Protein AF-A0A1S1BL74-F1 (afdb_monomer_lite)

Radius of gyration: 20.2 Å; chains: 1; bounding box: 48×46×49 Å

Foldseek 3Di:
DAFDPVQKDKDADDLLLLVALLVLVQLLLLVLLLVLLQQLVCVVQPPSVVLLVVLVVDPLLVVLLVCLLVVHPCNVVSVVSLVVSLVVSLVVSVVSVFDSQLSSLSSLSSSVSSSVNSDDRDDSVNQSIDMAGADDPVLLVLCPPPAFALVLLLCCSQCSSPVRPPDDPVSSVSSSVSSVPDLSNLLNSLQLRQVLGLSSVCNSCSNVRVPDDGDHDSDSVCSSPNGDPDDDQPPRPPVLPPDDDPPSDVLCSLVSSCSRCVSSVHDSVNRQVSSVRDHDPDDPDPDDDD

Structure (mmCIF, N/CA/C/O backbone):
data_AF-A0A1S1BL74-F1
#
_entry.id   AF-A0A1S1BL74-F1
#
loop_
_atom_site.group_PDB
_atom_site.id
_atom_site.type_symbol
_atom_site.label_atom_id
_atom_site.label_alt_id
_atom_site.label_comp_id
_atom_site.label_asym_id
_atom_site.label_entity_id
_atom_site.label_seq_id
_atom_site.pdbx_PDB_ins_code
_atom_site.Cartn_x
_atom_site.Cartn_y
_atom_site.Cartn_z
_atom_site.occupancy
_atom_site.B_iso_or_equiv
_atom_site.auth_seq_id
_atom_site.auth_comp_id
_atom_site.auth_asym_id
_atom_site.auth_atom_id
_atom_site.pdbx_PDB_model_num
ATOM 1 N N . MET A 1 1 ? 15.708 3.656 -26.434 1.00 57.44 1 MET A N 1
ATOM 2 C CA . MET A 1 1 ? 16.017 4.861 -25.626 1.00 57.44 1 MET A CA 1
ATOM 3 C C . MET A 1 1 ? 16.937 5.769 -26.421 1.00 57.44 1 MET A C 1
ATOM 5 O O . MET A 1 1 ? 17.541 5.298 -27.373 1.00 57.44 1 MET A O 1
ATOM 9 N N . VAL A 1 2 ? 17.055 7.043 -26.041 1.00 56.69 2 VAL A N 1
ATOM 10 C CA . VAL A 1 2 ? 18.083 7.955 -26.580 1.00 56.69 2 VAL A CA 1
ATOM 11 C C . VAL A 1 2 ? 18.885 8.510 -25.404 1.00 56.69 2 VAL A C 1
ATOM 13 O O . VAL A 1 2 ? 18.271 9.052 -24.487 1.00 56.69 2 VAL A O 1
ATOM 16 N N . LEU A 1 3 ? 20.211 8.338 -25.409 1.00 52.88 3 LEU A N 1
ATOM 17 C CA . LEU A 1 3 ? 21.123 8.826 -24.366 1.00 52.88 3 LEU A CA 1
ATOM 18 C C . LEU A 1 3 ? 21.460 10.308 -24.598 1.00 52.88 3 LEU A C 1
ATOM 20 O O . LEU A 1 3 ? 21.937 10.673 -25.672 1.00 52.88 3 LEU A O 1
ATOM 24 N N . ALA A 1 4 ? 21.251 11.149 -23.588 1.00 55.41 4 ALA A N 1
ATOM 25 C CA . ALA A 1 4 ? 21.729 12.527 -23.558 1.00 55.41 4 ALA A CA 1
ATOM 26 C C . ALA A 1 4 ? 23.083 12.628 -22.829 1.00 55.41 4 ALA A C 1
ATOM 28 O O . ALA A 1 4 ? 23.415 11.807 -21.972 1.00 55.41 4 ALA A O 1
ATOM 29 N N . ALA A 1 5 ? 23.866 13.667 -23.142 1.00 52.84 5 ALA A N 1
ATOM 30 C CA . ALA A 1 5 ? 25.230 13.874 -22.630 1.00 52.84 5 ALA A CA 1
ATOM 31 C C . ALA A 1 5 ? 25.341 14.020 -21.093 1.00 52.84 5 ALA A C 1
ATOM 33 O O . ALA A 1 5 ? 26.441 14.031 -20.552 1.00 52.84 5 ALA A O 1
ATOM 34 N N . ASN A 1 6 ? 24.215 14.123 -20.387 1.00 59.78 6 ASN A N 1
ATOM 35 C CA . ASN A 1 6 ? 24.109 14.287 -18.937 1.00 59.78 6 ASN A CA 1
ATOM 36 C C . ASN A 1 6 ? 23.766 12.984 -18.183 1.00 59.78 6 ASN A C 1
ATOM 38 O O . ASN A 1 6 ? 23.377 13.048 -17.020 1.00 59.78 6 ASN A O 1
ATOM 42 N N . GLY A 1 7 ? 23.861 11.813 -18.825 1.00 67.12 7 GLY A N 1
ATOM 43 C CA . GLY A 1 7 ? 23.533 10.532 -18.184 1.00 67.12 7 GLY A CA 1
ATOM 44 C C . GLY A 1 7 ? 22.029 10.300 -17.995 1.00 67.12 7 GLY A C 1
ATOM 45 O O . GLY A 1 7 ? 21.627 9.491 -17.162 1.00 67.12 7 GLY A O 1
ATOM 46 N N . ILE A 1 8 ? 21.188 11.004 -18.757 1.00 75.06 8 ILE A N 1
ATOM 47 C CA . ILE A 1 8 ? 19.736 10.807 -18.794 1.00 75.06 8 ILE A CA 1
ATOM 48 C C . ILE A 1 8 ? 19.366 10.160 -20.127 1.00 75.06 8 ILE A C 1
ATOM 50 O O . ILE A 1 8 ? 19.824 10.597 -21.183 1.00 75.06 8 ILE A O 1
ATOM 54 N N . CYS A 1 9 ? 18.500 9.151 -20.093 1.00 77.75 9 CYS A N 1
ATOM 55 C CA . CYS A 1 9 ? 17.878 8.602 -21.288 1.00 77.75 9 CYS A CA 1
ATOM 56 C C . CYS A 1 9 ? 16.404 8.961 -21.358 1.00 77.75 9 CYS A C 1
ATOM 58 O O . CYS A 1 9 ? 15.704 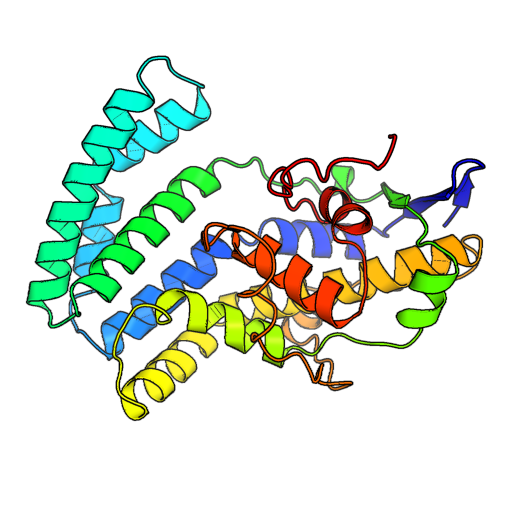8.965 -20.349 1.00 77.75 9 CYS A O 1
ATOM 60 N N . MET A 1 10 ? 15.907 9.168 -22.574 1.00 79.62 10 MET A N 1
ATOM 61 C CA . MET A 1 10 ? 14.466 9.202 -22.809 1.00 79.62 10 MET A CA 1
ATOM 62 C C . MET A 1 10 ? 13.941 7.779 -22.996 1.00 79.62 10 MET A C 1
ATOM 64 O O . MET A 1 10 ? 14.284 7.098 -23.973 1.00 79.62 10 MET A O 1
ATOM 68 N N . LEU 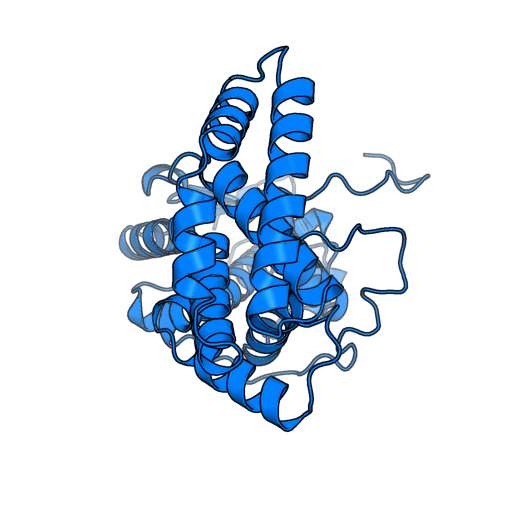A 1 11 ? 13.116 7.333 -22.048 1.00 80.19 11 LEU A N 1
ATOM 69 C CA . LEU A 1 11 ? 12.284 6.145 -22.185 1.00 80.19 11 LEU A CA 1
ATOM 70 C C . LEU A 1 11 ? 11.019 6.537 -22.950 1.00 80.19 11 LEU A C 1
ATOM 72 O O . LEU A 1 11 ? 10.355 7.507 -22.589 1.00 80.19 11 LEU A O 1
ATOM 76 N N . LYS A 1 12 ? 10.692 5.762 -23.983 1.00 85.44 12 LYS A N 1
ATOM 77 C CA . LYS A 1 12 ? 9.443 5.884 -24.732 1.00 85.44 12 LYS A CA 1
ATOM 78 C C . LYS A 1 12 ? 8.659 4.595 -24.561 1.00 85.44 12 LYS A C 1
ATOM 80 O O . LYS A 1 12 ? 9.178 3.537 -24.906 1.00 85.44 12 LYS A O 1
ATOM 85 N N . LEU A 1 13 ? 7.461 4.702 -24.005 1.00 83.94 13 LEU A N 1
ATOM 86 C CA . LEU A 1 13 ? 6.503 3.612 -23.900 1.00 83.94 13 LEU A CA 1
ATOM 87 C C . LEU A 1 13 ? 5.600 3.632 -25.130 1.00 83.94 13 LEU A C 1
ATOM 89 O O . LEU A 1 13 ? 5.197 4.704 -25.587 1.00 83.94 13 LEU A O 1
ATOM 93 N N . ASN A 1 14 ? 5.248 2.460 -25.649 1.00 89.62 14 ASN A N 1
ATOM 94 C CA . ASN A 1 14 ? 4.184 2.379 -26.644 1.00 89.62 14 ASN A CA 1
ATOM 95 C C . ASN A 1 14 ? 2.806 2.634 -26.000 1.00 89.62 14 ASN A C 1
ATOM 97 O O . ASN A 1 14 ? 2.662 2.630 -24.776 1.00 89.62 14 ASN A O 1
ATOM 101 N N . ASP A 1 15 ? 1.771 2.819 -26.822 1.00 89.12 15 ASP A N 1
ATOM 102 C CA . ASP A 1 15 ? 0.431 3.164 -26.331 1.00 89.12 15 ASP A CA 1
ATOM 103 C C . ASP A 1 15 ? -0.132 2.147 -25.330 1.00 89.12 15 ASP A C 1
ATOM 105 O O . ASP A 1 15 ? -0.776 2.542 -24.359 1.00 89.12 15 ASP A O 1
ATOM 109 N N . ARG A 1 16 ? 0.130 0.845 -25.520 1.00 90.88 16 ARG A N 1
ATOM 110 C CA . ARG A 1 16 ? -0.347 -0.208 -24.607 1.00 90.88 16 ARG A CA 1
ATOM 111 C C . ARG A 1 16 ? 0.419 -0.210 -23.291 1.00 90.88 16 ARG A C 1
ATOM 113 O O . ARG A 1 16 ? -0.196 -0.353 -22.236 1.00 90.88 16 ARG A O 1
ATOM 120 N N . GLU A 1 17 ? 1.735 -0.030 -23.338 1.00 89.00 17 GLU A N 1
ATOM 121 C CA . GLU A 1 17 ? 2.584 0.082 -22.146 1.00 89.00 17 GLU A CA 1
ATOM 122 C C . GLU A 1 17 ? 2.210 1.318 -21.322 1.00 89.00 17 GLU A C 1
ATOM 124 O O . GLU A 1 17 ? 2.019 1.224 -20.110 1.00 89.00 17 GLU A O 1
ATOM 129 N N . ALA A 1 18 ? 2.025 2.465 -21.982 1.00 82.94 18 ALA A N 1
ATOM 130 C CA . ALA A 1 18 ? 1.588 3.693 -21.335 1.00 82.94 18 ALA A CA 1
ATOM 131 C C . ALA A 1 18 ? 0.173 3.540 -20.751 1.00 82.94 18 ALA A C 1
ATOM 133 O O . ALA A 1 18 ? -0.060 3.887 -19.597 1.00 82.94 18 ALA A O 1
ATOM 134 N N . ALA A 1 19 ? -0.783 2.978 -21.495 1.00 84.44 19 ALA A N 1
ATOM 135 C CA . ALA A 1 19 ? -2.130 2.747 -20.970 1.00 84.44 19 ALA A CA 1
ATOM 136 C C . ALA A 1 19 ? -2.111 1.832 -19.732 1.00 84.44 19 ALA A C 1
ATOM 138 O O . ALA A 1 19 ? -2.757 2.137 -18.729 1.00 84.44 19 ALA A O 1
ATOM 139 N N . THR A 1 20 ? -1.320 0.758 -19.769 1.00 84.88 20 THR A N 1
ATOM 140 C CA . THR A 1 20 ? -1.200 -0.200 -18.659 1.00 84.88 20 THR A CA 1
ATOM 141 C C . THR A 1 20 ? -0.541 0.432 -17.435 1.00 84.88 20 THR A C 1
ATOM 143 O O . THR A 1 20 ? -1.061 0.298 -16.328 1.00 84.88 20 THR A O 1
ATOM 146 N N . TYR A 1 21 ? 0.548 1.186 -17.623 1.00 81.06 21 TYR A N 1
ATOM 147 C CA . TYR A 1 21 ? 1.213 1.893 -16.527 1.00 81.06 21 TYR A CA 1
ATOM 148 C C . TYR A 1 21 ? 0.282 2.933 -15.909 1.00 81.06 21 TYR A C 1
ATOM 150 O O . TYR A 1 21 ? 0.183 3.001 -14.692 1.00 81.06 21 TYR A O 1
ATOM 158 N N . SER A 1 22 ? -0.425 3.738 -16.711 1.00 75.81 22 SER A N 1
ATOM 159 C CA . SER A 1 22 ? -1.382 4.724 -16.189 1.00 75.81 22 SER A CA 1
ATOM 160 C C . SER A 1 22 ? -2.511 4.046 -15.413 1.00 75.81 22 SER A C 1
ATOM 162 O O . SER A 1 22 ? -2.871 4.515 -14.335 1.00 75.81 22 SER A O 1
ATOM 164 N N . ALA A 1 23 ? -3.039 2.928 -15.914 1.00 78.88 23 ALA A N 1
ATOM 165 C CA . ALA A 1 23 ? -4.063 2.164 -15.215 1.00 78.88 23 ALA A CA 1
ATOM 166 C C . ALA A 1 23 ? -3.558 1.646 -13.856 1.00 78.88 23 ALA A C 1
ATOM 168 O O . ALA A 1 23 ? -4.233 1.855 -12.852 1.00 78.88 23 ALA A O 1
ATOM 169 N N . TRP A 1 24 ? -2.354 1.064 -13.795 1.00 80.38 24 TRP A N 1
ATOM 170 C CA . TRP A 1 24 ? -1.749 0.634 -12.530 1.00 80.38 24 TRP A CA 1
ATOM 171 C C . TRP A 1 24 ? -1.389 1.802 -11.603 1.00 80.38 24 TRP A C 1
ATOM 173 O O . TRP A 1 24 ? -1.684 1.751 -10.420 1.00 80.38 24 TRP A O 1
ATOM 183 N N . ALA A 1 25 ? -0.783 2.874 -12.105 1.00 73.62 25 ALA A N 1
ATOM 184 C CA . ALA A 1 25 ? -0.338 3.993 -11.274 1.00 73.62 25 ALA A CA 1
ATOM 185 C C . ALA A 1 25 ? -1.514 4.763 -10.645 1.00 73.62 25 ALA A C 1
ATOM 187 O O . ALA A 1 25 ? -1.342 5.478 -9.660 1.00 73.62 25 ALA A O 1
ATOM 188 N N . ASN A 1 26 ? -2.712 4.607 -11.215 1.00 71.19 26 ASN A N 1
ATOM 189 C CA . ASN A 1 26 ? -3.963 5.096 -10.648 1.00 71.19 26 ASN A CA 1
ATOM 190 C C . ASN A 1 26 ? -4.650 4.080 -9.717 1.00 71.19 26 ASN A C 1
ATOM 192 O O . ASN A 1 26 ? -5.629 4.445 -9.065 1.00 71.19 26 ASN A O 1
ATOM 196 N N . VAL A 1 27 ? -4.147 2.842 -9.606 1.00 68.88 27 VAL A N 1
ATOM 197 C CA . VAL A 1 27 ? -4.504 1.944 -8.501 1.00 68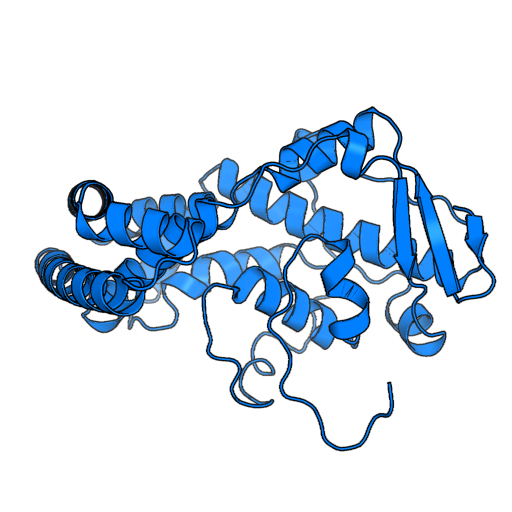.88 27 VAL A C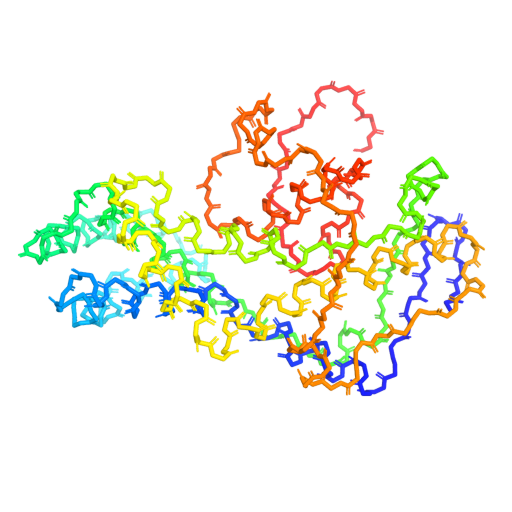A 1
ATOM 198 C C . VAL A 1 27 ? -4.031 2.633 -7.231 1.00 68.88 27 VAL A C 1
ATOM 200 O O . VAL A 1 27 ? -2.838 2.828 -7.002 1.00 68.88 27 VAL A O 1
ATOM 203 N N . ARG A 1 28 ? -4.985 3.056 -6.405 1.00 75.00 28 ARG A N 1
ATOM 204 C CA . ARG A 1 28 ? -4.721 3.699 -5.119 1.00 75.00 28 ARG A CA 1
ATOM 205 C C . ARG A 1 28 ? -4.225 2.647 -4.134 1.00 75.00 28 ARG A C 1
ATOM 207 O O . ARG A 1 28 ? -4.957 2.228 -3.249 1.00 75.00 28 ARG A O 1
ATOM 214 N N . THR A 1 29 ? -2.985 2.191 -4.302 1.00 74.31 29 THR A N 1
ATOM 215 C CA . THR A 1 29 ? -2.424 1.030 -3.593 1.00 74.31 29 THR A CA 1
ATOM 216 C C . THR A 1 29 ? -2.608 1.100 -2.078 1.00 74.31 29 THR A C 1
ATOM 218 O O . THR A 1 29 ? -2.927 0.095 -1.453 1.00 74.31 29 THR A O 1
ATOM 221 N N . GLN A 1 30 ? -2.474 2.286 -1.481 1.00 74.88 30 GLN A N 1
ATOM 222 C CA . GLN A 1 30 ? -2.710 2.476 -0.047 1.00 74.88 30 GLN A CA 1
ATOM 223 C C . GLN A 1 30 ? -4.175 2.230 0.344 1.00 74.88 30 GLN A C 1
ATOM 225 O O . GLN A 1 30 ? -4.436 1.571 1.344 1.00 74.88 30 GLN A O 1
ATOM 230 N N . GLU A 1 31 ? -5.126 2.697 -0.465 1.00 82.00 31 GLU A N 1
ATOM 231 C CA . GLU A 1 31 ? -6.557 2.448 -0.268 1.00 82.00 31 GLU A CA 1
ATOM 232 C C . GLU A 1 31 ? -6.886 0.961 -0.425 1.00 82.00 31 GLU A C 1
ATOM 234 O O . GLU A 1 31 ? -7.597 0.387 0.399 1.00 82.00 31 GLU A O 1
ATOM 239 N N . VAL A 1 32 ? -6.300 0.314 -1.434 1.00 85.62 32 VAL A N 1
ATOM 240 C CA . VAL A 1 32 ? -6.419 -1.132 -1.659 1.00 85.62 32 VAL A CA 1
ATOM 241 C C . VAL A 1 32 ? -5.929 -1.920 -0.444 1.00 85.62 32 VAL A C 1
ATOM 243 O O . VAL A 1 32 ? -6.654 -2.777 0.064 1.00 85.62 32 VAL A O 1
ATOM 246 N N . TYR A 1 33 ? -4.727 -1.621 0.052 1.00 87.38 33 TYR A N 1
ATOM 247 C CA . TYR A 1 33 ? -4.157 -2.303 1.212 1.00 87.38 33 TYR A CA 1
ATOM 248 C C . TYR A 1 33 ? -4.957 -2.035 2.483 1.00 87.38 33 TYR A C 1
ATOM 250 O O . TYR A 1 33 ? -5.263 -2.977 3.206 1.00 87.38 33 TYR A O 1
ATOM 258 N N . ALA A 1 34 ? -5.373 -0.792 2.730 1.00 89.06 34 ALA A N 1
ATOM 259 C CA . ALA A 1 34 ? -6.203 -0.466 3.884 1.00 89.06 34 ALA A CA 1
ATOM 260 C C . ALA A 1 34 ? -7.546 -1.208 3.843 1.00 89.06 34 ALA A C 1
ATOM 262 O O . ALA A 1 34 ? -7.947 -1.810 4.833 1.00 89.06 34 ALA A O 1
ATOM 263 N N . ASN A 1 35 ? -8.217 -1.252 2.689 1.00 92.12 35 ASN A N 1
ATOM 264 C CA . ASN A 1 35 ? -9.469 -1.995 2.533 1.00 92.12 35 ASN A CA 1
ATOM 265 C C . ASN A 1 35 ? -9.280 -3.505 2.744 1.00 92.12 35 ASN A C 1
ATOM 267 O O . ASN A 1 35 ? -10.121 -4.152 3.368 1.00 92.12 35 ASN A O 1
ATOM 271 N N . ALA A 1 36 ? -8.177 -4.077 2.256 1.00 94.12 36 ALA A N 1
ATOM 272 C CA . ALA A 1 36 ? -7.853 -5.481 2.488 1.00 94.12 36 ALA A CA 1
ATOM 273 C C . ALA A 1 36 ? -7.507 -5.770 3.957 1.00 94.12 36 ALA A C 1
ATOM 275 O O . ALA A 1 36 ? -7.921 -6.800 4.488 1.00 94.12 36 ALA A O 1
ATOM 276 N N . ALA A 1 37 ? -6.805 -4.856 4.630 1.00 94.12 37 ALA A N 1
ATOM 277 C CA . ALA A 1 37 ? -6.509 -4.950 6.055 1.00 94.12 37 ALA A CA 1
ATOM 278 C C . ALA A 1 37 ? -7.785 -4.890 6.897 1.00 94.12 37 ALA A C 1
ATOM 280 O O . ALA A 1 37 ? -7.952 -5.709 7.791 1.00 94.12 37 ALA A O 1
ATOM 281 N N . VAL A 1 38 ? -8.720 -3.993 6.573 1.00 96.81 38 VAL A N 1
ATOM 282 C CA . VAL A 1 38 ? -10.024 -3.899 7.249 1.00 96.81 38 VAL A CA 1
ATOM 283 C C . VAL A 1 38 ? -10.808 -5.204 7.109 1.00 96.81 38 VAL A C 1
ATOM 285 O O . VAL A 1 38 ? -11.291 -5.718 8.110 1.00 96.81 38 VAL A O 1
ATOM 288 N N . LYS A 1 39 ? -10.852 -5.801 5.910 1.00 97.31 39 LYS A N 1
ATOM 289 C CA . LYS A 1 39 ? -11.462 -7.128 5.697 1.00 97.31 39 LYS A CA 1
ATOM 290 C C . LYS A 1 39 ? -10.764 -8.227 6.499 1.00 97.31 39 LYS A C 1
ATOM 292 O O . LYS A 1 39 ? -11.411 -9.114 7.045 1.00 97.31 39 LYS A O 1
ATOM 297 N N . ALA A 1 40 ? -9.436 -8.189 6.565 1.00 97.00 40 ALA A N 1
ATOM 298 C CA . ALA A 1 40 ? -8.662 -9.148 7.343 1.00 97.00 40 ALA A CA 1
ATOM 299 C C . ALA A 1 40 ? -8.890 -8.981 8.855 1.00 97.00 40 ALA A C 1
ATOM 301 O O . ALA A 1 40 ? -8.998 -9.981 9.563 1.00 97.00 40 ALA A O 1
ATOM 302 N N . PHE A 1 41 ? -9.029 -7.747 9.342 1.00 97.38 41 PHE A N 1
ATOM 303 C CA . PHE A 1 41 ? -9.402 -7.468 10.724 1.00 97.38 41 PHE A CA 1
ATOM 304 C C . PHE A 1 41 ? -10.854 -7.805 11.024 1.00 97.38 41 PHE A C 1
ATOM 306 O O . PHE A 1 41 ? -11.103 -8.272 12.118 1.00 97.38 41 PHE A O 1
ATOM 313 N N . GLU A 1 42 ? -11.790 -7.671 10.086 1.00 98.06 42 GLU A N 1
ATOM 314 C CA . GLU A 1 42 ? -13.178 -8.116 10.277 1.00 98.06 42 GLU A CA 1
ATOM 315 C C . GLU A 1 42 ? -13.261 -9.619 10.564 1.00 98.06 42 GLU A C 1
ATOM 317 O O . GLU A 1 42 ? -14.036 -10.052 11.413 1.00 98.06 42 GLU A O 1
ATOM 322 N N . VAL A 1 43 ? -12.416 -10.425 9.911 1.00 97.88 43 VAL A N 1
ATOM 323 C CA . VAL A 1 43 ? -12.330 -11.868 10.183 1.00 97.88 43 VAL A CA 1
ATOM 324 C C . VAL A 1 43 ? -11.813 -12.156 11.597 1.00 97.88 43 VAL A C 1
ATOM 326 O O . VAL A 1 43 ? -12.253 -13.124 12.215 1.00 97.88 43 VAL A O 1
ATOM 329 N N . LEU A 1 44 ? -10.879 -11.347 12.108 1.00 96.94 44 LEU A N 1
ATOM 330 C CA . LEU A 1 44 ? -10.309 -11.517 13.452 1.00 96.94 44 LEU A CA 1
ATOM 331 C C . LEU A 1 44 ? -11.172 -10.882 14.556 1.00 96.94 44 LEU A C 1
ATOM 333 O O . LEU A 1 44 ? -11.258 -11.414 15.659 1.00 96.94 44 LEU A O 1
ATOM 337 N N . TYR A 1 45 ? -11.811 -9.757 14.247 1.00 97.25 45 TYR A N 1
ATOM 338 C CA . TYR A 1 45 ? -12.532 -8.860 15.146 1.00 97.25 45 TYR A CA 1
ATOM 339 C C . TYR A 1 45 ? -13.832 -8.393 14.464 1.00 97.25 45 TYR A C 1
ATOM 341 O O . TYR A 1 45 ? -13.881 -7.293 13.896 1.00 97.25 45 TYR A O 1
ATOM 349 N N . PRO A 1 46 ? -14.892 -9.221 14.484 1.00 98.44 46 PRO A N 1
ATOM 350 C CA . PRO A 1 46 ? -16.155 -8.896 13.829 1.00 98.44 46 PRO A CA 1
ATOM 351 C C . PRO A 1 46 ? -16.743 -7.559 14.299 1.00 98.44 46 PRO A C 1
ATOM 353 O O . PRO A 1 46 ? -16.812 -7.282 15.498 1.00 98.44 46 PRO A O 1
ATOM 356 N N . GLY A 1 47 ? -17.190 -6.735 13.350 1.00 97.94 47 GLY A N 1
ATOM 357 C CA . GLY A 1 47 ? -17.670 -5.369 13.583 1.00 97.94 47 GLY A CA 1
ATOM 358 C C . GLY A 1 47 ? -16.653 -4.270 13.252 1.00 97.94 47 GLY A C 1
ATOM 359 O O . GLY A 1 47 ? -17.026 -3.092 13.231 1.00 97.94 47 GLY A O 1
ATOM 360 N N . THR A 1 48 ? -15.407 -4.632 12.930 1.00 98.19 48 THR A N 1
ATOM 361 C CA . THR A 1 48 ? -14.366 -3.703 12.464 1.00 98.19 48 THR A CA 1
ATOM 362 C C . THR A 1 48 ? -14.810 -2.931 11.221 1.00 98.19 48 THR A C 1
ATOM 364 O O . THR A 1 48 ? -14.676 -1.708 11.183 1.00 98.19 48 THR A O 1
ATOM 367 N N . GLU A 1 49 ? -15.393 -3.596 10.221 1.00 97.94 49 GLU A N 1
ATOM 368 C CA . GLU A 1 49 ? -15.856 -2.953 8.983 1.00 97.94 49 GLU A CA 1
ATOM 369 C C . GLU A 1 49 ? -16.892 -1.857 9.251 1.00 97.94 49 GLU A C 1
ATOM 371 O O . GLU A 1 49 ? -16.837 -0.781 8.651 1.00 97.94 49 GLU A O 1
ATOM 376 N N . ASN A 1 50 ? -17.821 -2.103 10.179 1.00 98.25 50 ASN A N 1
ATOM 377 C CA . ASN A 1 50 ? -18.826 -1.111 10.544 1.00 98.25 50 ASN A CA 1
ATOM 378 C C . ASN A 1 50 ? -18.187 0.111 11.220 1.00 98.25 50 ASN A C 1
ATOM 380 O O . ASN A 1 50 ? -18.495 1.245 10.856 1.00 98.25 50 ASN A O 1
ATOM 384 N N . ILE A 1 51 ? -17.266 -0.116 12.160 1.00 98.50 51 ILE A N 1
ATOM 385 C CA . ILE A 1 51 ? -16.548 0.957 12.858 1.00 98.50 51 ILE A CA 1
ATOM 386 C C . ILE A 1 51 ? -15.734 1.795 11.864 1.00 98.50 51 ILE A C 1
ATOM 388 O O . ILE A 1 51 ? -15.787 3.022 11.902 1.00 98.50 51 ILE A O 1
ATOM 392 N N . VAL A 1 52 ? -15.033 1.155 10.927 1.00 97.62 52 VAL A N 1
ATOM 393 C CA . VAL A 1 52 ? -14.238 1.846 9.899 1.00 97.62 52 VAL A CA 1
ATOM 394 C C . VAL A 1 52 ? -15.117 2.623 8.922 1.00 97.62 52 VAL A C 1
ATOM 396 O O . VAL A 1 52 ? -14.765 3.731 8.516 1.00 97.62 52 VAL A O 1
ATOM 399 N N . ARG A 1 53 ? -16.284 2.086 8.555 1.00 98.00 53 ARG A N 1
ATOM 400 C CA . ARG A 1 53 ? -17.255 2.808 7.727 1.00 98.00 53 ARG A CA 1
ATOM 401 C C . ARG A 1 53 ? -17.719 4.095 8.402 1.00 98.00 53 ARG A C 1
ATOM 403 O O . ARG A 1 53 ? -17.806 5.124 7.741 1.00 98.00 53 ARG A O 1
ATOM 410 N N . GLU A 1 54 ? -18.010 4.038 9.697 1.00 98.12 54 GLU A N 1
ATOM 411 C CA . GLU A 1 54 ? -18.401 5.218 10.466 1.00 98.12 54 GLU A CA 1
ATOM 412 C C . GLU A 1 54 ? -17.242 6.216 10.596 1.00 98.12 54 GLU A C 1
ATOM 414 O O . GLU A 1 54 ? -17.448 7.402 10.363 1.00 98.12 54 GLU A O 1
ATOM 419 N N . PHE A 1 55 ? -16.014 5.739 10.835 1.00 97.81 55 PHE A N 1
ATOM 420 C CA . PHE A 1 55 ? -14.808 6.575 10.866 1.00 97.81 55 PHE A CA 1
ATOM 421 C C . PHE A 1 55 ? -14.620 7.367 9.568 1.00 97.81 55 PHE A C 1
ATOM 423 O O . PHE A 1 55 ? -14.383 8.571 9.598 1.00 97.81 55 PHE A O 1
ATOM 430 N N . ARG A 1 56 ? -14.771 6.706 8.414 1.00 95.25 56 ARG A N 1
ATOM 431 C CA . ARG A 1 56 ? -14.659 7.353 7.097 1.00 95.25 56 ARG A CA 1
ATOM 432 C C . ARG A 1 56 ? -15.756 8.383 6.828 1.00 95.25 56 ARG A C 1
ATOM 434 O O . ARG A 1 56 ? -15.575 9.253 5.983 1.00 95.25 56 ARG A O 1
ATOM 441 N N . ALA A 1 57 ? -16.884 8.285 7.527 1.00 96.81 57 ALA A N 1
ATOM 442 C CA . ALA A 1 57 ? -17.991 9.230 7.423 1.00 96.81 57 ALA A CA 1
ATOM 443 C C . ALA A 1 57 ? -17.844 10.441 8.365 1.00 96.81 57 ALA A C 1
ATOM 445 O O . ALA A 1 57 ? -18.696 11.332 8.344 1.00 96.81 57 ALA A O 1
ATOM 446 N N . GLU A 1 58 ? -16.795 10.494 9.192 1.00 97.81 58 GLU A N 1
ATOM 447 C CA . GLU A 1 58 ? -16.592 11.578 10.151 1.00 97.81 58 GLU A CA 1
ATOM 448 C C . GLU A 1 58 ? -16.277 12.916 9.463 1.00 97.81 58 GLU A C 1
ATOM 450 O O . GLU A 1 58 ? -15.359 12.993 8.638 1.00 97.81 58 GLU A O 1
ATOM 455 N N . PRO A 1 59 ? -16.956 14.015 9.844 1.00 96.44 59 PRO A N 1
ATOM 456 C CA . PRO A 1 59 ? -16.686 15.337 9.283 1.00 96.44 59 PRO A CA 1
ATOM 457 C C . PRO A 1 59 ? -15.238 15.801 9.471 1.00 96.44 59 PRO A C 1
ATOM 459 O O . PRO A 1 59 ? -14.681 16.428 8.573 1.00 96.44 59 PRO A O 1
ATOM 462 N N . SER A 1 60 ? -14.600 15.455 10.597 1.00 95.75 60 SER A N 1
ATOM 463 C CA . SER A 1 60 ? -13.212 15.851 10.887 1.00 95.75 60 SER A CA 1
ATOM 464 C C . SER A 1 60 ? -12.219 15.330 9.849 1.00 95.75 60 SER A C 1
ATOM 466 O O . SER A 1 60 ? -11.231 15.998 9.543 1.00 95.75 60 SER A O 1
ATOM 468 N N . LEU A 1 61 ? -12.495 14.157 9.277 1.00 94.00 61 LEU A N 1
ATOM 469 C CA . LEU A 1 61 ? -11.659 13.554 8.252 1.00 94.00 61 LEU A CA 1
ATOM 470 C C . LEU A 1 61 ? -11.810 14.304 6.925 1.00 94.00 61 LEU A C 1
ATOM 472 O O . LEU A 1 61 ? -10.811 14.674 6.311 1.00 94.00 61 LEU A O 1
ATOM 476 N N . ALA A 1 62 ? -13.046 14.602 6.519 1.00 92.12 62 ALA A N 1
ATOM 477 C CA . ALA A 1 62 ? -13.317 15.399 5.323 1.00 92.12 62 ALA A CA 1
ATOM 478 C C . ALA A 1 62 ? -12.721 16.817 5.427 1.00 92.12 62 ALA A C 1
ATOM 480 O O . ALA A 1 62 ? -12.120 17.317 4.474 1.00 92.12 62 ALA A O 1
ATOM 481 N N . GLU A 1 63 ? -12.828 17.447 6.599 1.00 92.44 63 GLU A N 1
ATOM 482 C CA . GLU A 1 63 ? -12.220 18.750 6.878 1.00 92.44 63 GLU A CA 1
ATOM 483 C C . GLU A 1 63 ? -10.692 18.704 6.806 1.00 92.44 63 GLU A C 1
ATOM 485 O O . GLU A 1 63 ? -10.085 19.598 6.214 1.00 92.44 63 GLU A O 1
ATOM 490 N N . LEU A 1 64 ? -10.057 17.661 7.355 1.00 92.00 64 LEU A N 1
ATOM 491 C CA . LEU A 1 64 ? -8.610 17.476 7.254 1.00 92.00 64 LEU A CA 1
ATOM 492 C C . LEU A 1 64 ? -8.161 17.322 5.797 1.00 92.00 64 LEU A C 1
ATOM 494 O O . LEU A 1 64 ? -7.190 17.961 5.383 1.00 92.00 64 LEU A O 1
ATOM 498 N N . VAL A 1 65 ? -8.873 16.508 5.018 1.00 88.75 65 VAL A N 1
ATOM 499 C CA . VAL A 1 65 ? -8.605 16.284 3.592 1.00 88.75 65 VAL A CA 1
ATOM 500 C C . VAL A 1 65 ? -8.673 17.603 2.813 1.00 88.75 65 VAL A C 1
ATOM 502 O O . VAL A 1 65 ? -7.735 17.944 2.087 1.00 88.75 65 VAL A O 1
ATOM 505 N N . GLU A 1 66 ? -9.730 18.395 3.002 1.00 88.75 66 GLU A N 1
ATOM 506 C CA . GLU A 1 66 ? -9.879 19.690 2.327 1.00 88.75 66 GLU A CA 1
ATOM 507 C C . GLU A 1 66 ? -8.886 20.750 2.835 1.00 88.75 66 GLU A C 1
ATOM 509 O O . GLU A 1 66 ? -8.354 21.531 2.040 1.00 88.75 66 GLU A O 1
ATOM 514 N N . ALA A 1 67 ? -8.563 20.772 4.131 1.00 86.38 67 ALA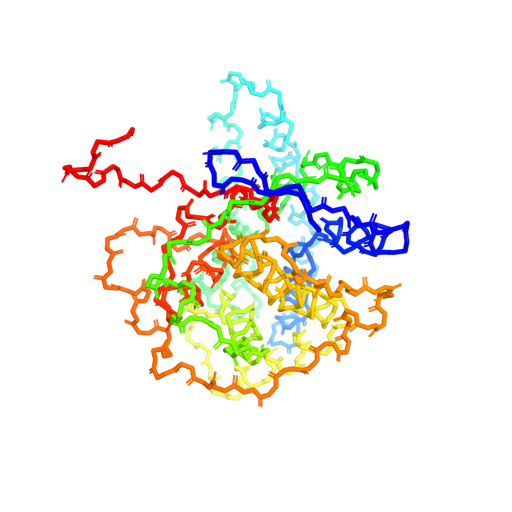 A N 1
ATOM 515 C CA . ALA A 1 67 ? -7.552 21.676 4.676 1.00 86.38 67 ALA A CA 1
ATOM 516 C C . ALA A 1 67 ? -6.156 21.373 4.109 1.00 86.38 67 ALA A C 1
ATOM 518 O O . ALA A 1 67 ? -5.421 22.298 3.755 1.00 86.38 67 ALA A O 1
ATOM 519 N N . GLN A 1 68 ? -5.805 20.089 3.973 1.00 82.12 68 GLN A N 1
ATOM 520 C CA . GLN A 1 68 ? -4.541 19.658 3.377 1.00 82.12 68 GLN A CA 1
ATOM 521 C C . GLN A 1 68 ? -4.483 20.006 1.885 1.00 82.12 68 GLN A C 1
ATOM 523 O O . GLN A 1 68 ? -3.472 20.531 1.417 1.00 82.12 68 GLN A O 1
ATOM 528 N N . LYS A 1 69 ? -5.569 19.753 1.146 1.00 80.81 69 LYS A N 1
ATOM 529 C CA . LYS A 1 69 ? -5.693 20.047 -0.288 1.00 80.81 69 LYS A CA 1
ATOM 530 C C . LYS A 1 69 ? -5.484 21.524 -0.611 1.00 80.81 69 LYS A C 1
ATOM 532 O O . LYS A 1 69 ? -4.801 21.852 -1.577 1.00 80.81 69 LYS A O 1
ATOM 537 N N . ASN A 1 70 ? -6.065 22.402 0.202 1.00 81.88 70 ASN A N 1
ATOM 538 C CA . ASN A 1 70 ? -6.056 23.844 -0.030 1.00 81.88 70 ASN A CA 1
ATOM 539 C C . ASN A 1 70 ? -4.911 24.567 0.698 1.00 81.88 70 ASN A C 1
ATOM 541 O O . ASN A 1 70 ? -4.872 25.796 0.680 1.00 81.88 70 ASN A O 1
ATOM 545 N N . LEU A 1 71 ? -4.002 23.828 1.355 1.00 77.44 71 LEU A N 1
ATOM 546 C CA . LEU A 1 71 ? -2.944 24.381 2.214 1.00 77.44 71 LEU A CA 1
ATOM 547 C C . LEU A 1 71 ? -3.500 25.426 3.198 1.00 77.44 71 LEU A C 1
ATOM 549 O O . LEU A 1 71 ? -2.929 26.500 3.398 1.00 77.44 71 LEU A O 1
ATOM 553 N N . ALA A 1 72 ? -4.666 25.127 3.771 1.00 77.44 72 ALA A N 1
ATOM 554 C CA . ALA A 1 72 ? -5.426 26.082 4.557 1.00 77.44 72 ALA A CA 1
ATOM 555 C C . ALA A 1 72 ? -4.706 26.425 5.869 1.00 77.44 72 ALA A C 1
ATOM 557 O O . ALA A 1 72 ? -4.118 25.563 6.524 1.00 77.44 72 ALA A O 1
ATOM 558 N N . SER A 1 73 ? -4.844 27.673 6.324 1.00 80.81 73 SER A N 1
ATOM 559 C CA . SER A 1 73 ? -4.291 28.131 7.609 1.00 80.81 73 SER A CA 1
ATOM 560 C C . SER A 1 73 ? -4.828 27.358 8.823 1.00 80.81 73 SER A C 1
ATOM 562 O O . SER A 1 73 ? -4.181 27.335 9.864 1.00 80.81 73 SER A O 1
ATOM 564 N N . ARG A 1 74 ? -5.976 26.680 8.681 1.00 85.06 74 ARG A N 1
ATOM 565 C CA . ARG A 1 74 ? -6.618 25.848 9.715 1.00 85.06 74 ARG A CA 1
ATOM 566 C C . ARG A 1 74 ? -6.164 24.384 9.725 1.00 85.06 74 ARG A C 1
ATOM 568 O O . ARG A 1 74 ? -6.769 23.566 10.409 1.00 85.06 74 ARG A O 1
ATOM 575 N N . LEU A 1 75 ? -5.116 24.022 8.980 1.00 87.19 75 LEU A N 1
ATOM 576 C CA . LEU A 1 75 ? -4.632 22.638 8.921 1.00 87.19 75 LEU A CA 1
ATOM 577 C C . LEU A 1 75 ? -4.267 22.074 10.305 1.00 87.19 75 LEU A C 1
ATOM 579 O O . LEU A 1 75 ? -4.502 20.897 10.564 1.00 87.19 75 LEU A O 1
ATOM 583 N N . ALA A 1 76 ? -3.708 22.899 11.195 1.00 89.19 76 ALA A N 1
ATOM 584 C CA . ALA A 1 76 ? -3.386 22.479 12.558 1.00 89.19 76 ALA A CA 1
ATOM 585 C C . ALA A 1 76 ? -4.648 22.107 13.356 1.00 89.19 76 ALA A C 1
ATOM 587 O O . ALA A 1 76 ? -4.691 21.039 13.964 1.00 89.19 76 ALA A O 1
ATOM 588 N N . ASP A 1 77 ? -5.692 22.935 13.278 1.00 92.31 77 ASP A N 1
ATOM 589 C CA . ASP A 1 77 ? -6.968 22.698 13.961 1.00 92.31 77 ASP A CA 1
ATOM 590 C C . ASP A 1 77 ? -7.663 21.440 13.425 1.00 92.31 77 ASP A C 1
ATOM 592 O O . ASP A 1 77 ? -8.155 20.623 14.203 1.00 92.31 77 ASP A O 1
ATOM 596 N N . ALA A 1 78 ? -7.646 21.245 12.102 1.00 92.50 78 ALA A N 1
ATOM 597 C CA . ALA A 1 78 ? -8.211 20.060 11.459 1.00 92.50 78 ALA A CA 1
ATOM 598 C C . ALA A 1 78 ? -7.460 18.775 11.855 1.00 92.50 78 ALA A C 1
ATOM 600 O O . ALA A 1 78 ? -8.087 17.752 12.126 1.00 92.50 78 ALA A O 1
ATOM 601 N N . LYS A 1 79 ? -6.123 18.824 11.962 1.00 92.25 79 LYS A N 1
ATOM 602 C CA . LYS A 1 79 ? -5.316 17.696 12.462 1.00 92.25 79 LYS A CA 1
ATOM 603 C C . LYS A 1 79 ? -5.659 17.349 13.906 1.00 92.25 79 LYS A C 1
ATOM 605 O O . LYS A 1 79 ? -5.788 16.176 14.234 1.00 92.25 79 LYS A O 1
ATOM 610 N N . GLU A 1 80 ? -5.819 18.351 14.763 1.00 94.44 80 GLU A N 1
ATOM 611 C CA . GLU A 1 80 ? -6.150 18.133 16.170 1.00 94.44 80 GLU A CA 1
ATOM 612 C C . GLU A 1 80 ? -7.584 17.605 16.350 1.00 94.44 80 GLU A C 1
ATOM 614 O O . GLU A 1 80 ? -7.833 16.713 17.161 1.00 94.44 80 GLU A O 1
ATOM 619 N N . ALA A 1 81 ? -8.536 18.096 15.551 1.00 94.81 81 ALA A N 1
ATOM 620 C CA . ALA A 1 81 ? -9.883 17.536 15.497 1.00 94.81 81 ALA A CA 1
ATOM 621 C C . ALA A 1 81 ? -9.866 16.071 15.041 1.00 94.81 81 ALA A C 1
ATOM 623 O O . ALA A 1 81 ? -10.519 15.234 15.667 1.00 94.81 81 ALA A O 1
ATOM 624 N N . GLN A 1 82 ? -9.074 15.751 14.015 1.00 96.88 82 GLN A N 1
ATOM 625 C CA . GLN A 1 82 ? -8.950 14.383 13.530 1.00 96.88 82 GLN A CA 1
ATOM 626 C C . GLN A 1 82 ? -8.299 13.450 14.556 1.00 96.88 82 GLN A C 1
ATOM 628 O O . GLN A 1 82 ? -8.798 12.346 14.740 1.00 96.88 82 GLN A O 1
ATOM 633 N N . LYS A 1 83 ? -7.280 13.892 15.303 1.00 96.31 83 LYS A N 1
ATOM 634 C CA . LYS A 1 83 ? -6.684 13.089 16.389 1.00 96.31 83 LYS A CA 1
ATOM 635 C C . LYS A 1 83 ? -7.692 12.694 17.467 1.00 96.31 83 LYS A C 1
ATOM 637 O O . LYS A 1 83 ? -7.683 11.563 17.943 1.00 96.31 83 LYS A O 1
ATOM 642 N N . ARG A 1 84 ? -8.602 13.601 17.842 1.00 97.44 84 ARG A N 1
ATOM 643 C CA . ARG A 1 84 ? -9.690 13.275 18.785 1.00 97.44 84 ARG A CA 1
ATOM 644 C C . ARG A 1 84 ? -10.656 12.238 18.212 1.00 97.44 84 ARG A C 1
ATOM 646 O O . ARG A 1 84 ? -11.166 11.394 18.946 1.00 97.44 84 ARG A O 1
ATOM 653 N N . THR A 1 85 ? -10.911 12.293 16.908 1.00 97.88 85 THR A N 1
ATOM 654 C CA . THR A 1 85 ? -11.689 11.266 16.209 1.00 97.88 85 THR A CA 1
ATOM 655 C C . THR A 1 85 ? -10.941 9.931 16.198 1.00 97.88 85 THR A C 1
ATOM 657 O O . THR A 1 85 ? -11.519 8.930 16.606 1.00 97.88 85 THR A O 1
ATOM 660 N N . GLU A 1 86 ? -9.656 9.899 15.844 1.00 97.56 86 GLU A N 1
ATOM 661 C CA . GLU A 1 86 ? -8.815 8.689 15.893 1.00 97.56 86 GLU A CA 1
ATOM 662 C C . GLU A 1 86 ? -8.834 8.030 17.279 1.00 97.56 86 GLU A C 1
ATOM 664 O O . GLU A 1 86 ? -9.070 6.827 17.378 1.00 97.56 86 GLU A O 1
ATOM 669 N N . GLN A 1 87 ? -8.702 8.808 18.358 1.00 97.88 87 GLN A N 1
ATOM 670 C CA . GLN A 1 87 ? -8.794 8.302 19.735 1.00 97.88 87 GLN A CA 1
ATOM 671 C C . GLN A 1 87 ? -10.152 7.646 20.024 1.00 97.88 87 GLN A C 1
ATOM 673 O O . GLN A 1 87 ? -10.204 6.513 20.501 1.00 97.88 87 GLN A O 1
ATOM 678 N N . ARG A 1 88 ? -11.261 8.305 19.659 1.00 98.19 88 ARG A N 1
ATOM 679 C CA . ARG A 1 88 ? -12.612 7.748 19.835 1.00 98.19 88 ARG A CA 1
ATOM 680 C C . ARG A 1 88 ? -12.792 6.432 19.075 1.00 98.19 88 ARG A C 1
ATOM 682 O O . ARG A 1 88 ? -13.408 5.502 19.585 1.00 98.19 88 ARG A O 1
ATOM 689 N N . TYR A 1 89 ? -12.282 6.340 17.849 1.00 98.31 89 TYR A N 1
ATOM 690 C CA . TYR A 1 89 ? -12.406 5.120 17.047 1.00 98.31 89 TYR A CA 1
ATOM 691 C C . TYR A 1 89 ? -11.431 4.023 17.472 1.00 98.31 89 TYR A C 1
ATOM 693 O O . TYR A 1 89 ? -11.782 2.850 17.373 1.00 98.31 89 TYR A O 1
ATOM 701 N N . THR A 1 90 ? -10.283 4.387 18.040 1.00 98.25 90 THR A N 1
ATOM 702 C CA . THR A 1 90 ? -9.385 3.448 18.721 1.00 98.25 90 THR A CA 1
ATOM 703 C C . THR A 1 90 ? -10.122 2.751 19.863 1.00 98.25 90 THR A C 1
ATOM 705 O O . THR A 1 90 ? -10.174 1.524 19.897 1.00 98.25 90 THR A O 1
ATOM 708 N N . GLU A 1 91 ? -10.788 3.507 20.741 1.00 98.12 91 GLU A N 1
ATOM 709 C CA . GLU A 1 91 ? -11.575 2.945 21.851 1.00 98.12 91 GLU A CA 1
ATOM 710 C C . GLU A 1 91 ? -12.703 2.025 21.361 1.00 98.12 91 GLU A C 1
ATOM 712 O O . GLU A 1 91 ? -12.966 0.975 21.947 1.00 98.12 91 GLU A O 1
ATOM 717 N N . ARG A 1 92 ? -13.360 2.377 20.251 1.00 98.44 92 ARG A N 1
ATOM 718 C CA . ARG A 1 92 ? -14.410 1.539 19.652 1.00 98.44 92 ARG A CA 1
ATOM 719 C C . ARG A 1 92 ? -13.867 0.240 19.068 1.00 98.44 92 ARG A C 1
ATOM 721 O O . ARG A 1 92 ? -14.491 -0.802 19.236 1.00 98.44 92 ARG A O 1
ATOM 728 N N . LEU A 1 93 ? -12.710 0.276 18.412 1.00 98.06 93 LEU A N 1
ATOM 729 C CA . LEU A 1 93 ? -12.041 -0.933 17.929 1.00 98.06 93 LEU A CA 1
ATOM 730 C C . LEU A 1 93 ? -11.613 -1.834 19.101 1.00 98.06 93 LEU A C 1
ATOM 732 O O . LEU A 1 93 ? -11.711 -3.057 19.010 1.00 98.06 93 LEU A O 1
ATOM 736 N N . GLN A 1 94 ? -11.245 -1.256 20.246 1.00 97.62 94 GLN A N 1
ATOM 737 C CA . GLN A 1 94 ? -10.981 -2.043 21.454 1.00 97.62 94 GLN A CA 1
ATOM 738 C C . GLN A 1 94 ? -12.224 -2.774 21.977 1.00 97.62 94 GLN A C 1
ATOM 740 O O . GLN A 1 94 ? -12.106 -3.883 22.496 1.00 97.62 94 GLN A O 1
ATOM 745 N N . GLN A 1 95 ? -13.425 -2.210 21.803 1.00 97.56 95 GLN A N 1
ATOM 746 C CA . GLN A 1 95 ? -14.677 -2.864 22.209 1.00 97.56 95 GLN A CA 1
ATOM 747 C C . GLN A 1 95 ? -14.976 -4.141 21.409 1.00 97.56 95 GLN A C 1
ATOM 749 O O . GLN A 1 95 ? -15.664 -5.019 21.926 1.00 97.56 95 GLN A O 1
ATOM 754 N N . VAL A 1 96 ? -14.438 -4.280 20.189 1.00 97.25 96 VAL A N 1
ATOM 755 C CA . VAL A 1 96 ? -14.522 -5.523 19.394 1.00 97.25 96 VAL A CA 1
ATOM 756 C C . VAL A 1 96 ? -13.337 -6.469 19.637 1.00 97.25 96 VAL A C 1
ATOM 758 O O . VAL A 1 96 ? -13.169 -7.458 18.928 1.00 97.25 96 VAL A O 1
ATOM 761 N N . GLY A 1 97 ? -12.522 -6.194 20.661 1.00 95.50 97 GLY A N 1
ATOM 762 C CA . GLY A 1 97 ? -11.417 -7.050 21.094 1.00 95.50 97 GLY A CA 1
ATOM 763 C C . GLY A 1 97 ? -10.072 -6.758 20.428 1.00 95.50 97 GLY A C 1
ATOM 764 O O . GLY A 1 97 ? -9.115 -7.493 20.674 1.00 95.50 97 GLY A O 1
ATOM 765 N N . MET A 1 98 ? -9.970 -5.703 19.614 1.00 96.00 98 MET A N 1
ATOM 766 C CA . MET A 1 98 ? -8.697 -5.287 19.024 1.00 96.00 98 MET A CA 1
ATOM 767 C C . MET A 1 98 ? -7.785 -4.672 20.096 1.00 96.00 98 MET A C 1
ATOM 769 O O . MET A 1 98 ? -8.217 -3.865 20.917 1.00 96.00 98 MET A O 1
ATOM 773 N N . GLU A 1 99 ? -6.503 -5.033 20.099 1.00 94.75 99 GLU A N 1
ATOM 774 C CA . GLU A 1 99 ? -5.532 -4.433 21.019 1.00 94.75 99 GLU A CA 1
ATOM 775 C C . GLU A 1 99 ? -5.395 -2.920 20.768 1.00 94.75 99 GLU A C 1
ATOM 777 O O . GLU A 1 99 ? -5.444 -2.480 19.621 1.00 94.75 99 GLU A O 1
ATOM 782 N N . HIS A 1 100 ? -5.171 -2.129 21.826 1.00 93.44 100 HIS A N 1
ATOM 783 C CA . HIS A 1 100 ? -5.039 -0.668 21.742 1.00 93.44 100 HIS A CA 1
ATOM 784 C C . HIS A 1 100 ? -4.077 -0.211 20.642 1.00 93.44 100 HIS A C 1
ATOM 786 O O . HIS A 1 100 ? -4.442 0.613 19.813 1.00 93.44 100 HIS A O 1
ATOM 792 N N . VAL A 1 101 ? -2.863 -0.767 20.629 1.00 91.88 101 VAL A N 1
ATOM 793 C CA . VAL A 1 101 ? -1.807 -0.347 19.701 1.00 91.88 101 VAL A CA 1
ATOM 794 C C . VAL A 1 101 ? -2.195 -0.674 18.258 1.00 91.88 101 VAL A C 1
ATOM 796 O O . VAL A 1 101 ? -2.013 0.142 17.361 1.00 91.88 101 VAL A O 1
ATOM 799 N N . LEU A 1 102 ? -2.808 -1.838 18.037 1.00 91.69 102 LEU A N 1
ATOM 800 C CA . LEU A 1 102 ? -3.293 -2.259 16.724 1.00 91.69 102 LEU A CA 1
ATOM 801 C C . LEU A 1 102 ? -4.461 -1.387 16.236 1.00 91.69 102 LEU A C 1
ATOM 803 O O . LEU A 1 102 ? -4.493 -0.993 15.072 1.00 91.69 102 LEU A O 1
ATOM 807 N N . ALA A 1 103 ? -5.389 -1.059 17.135 1.00 95.06 103 ALA A N 1
ATOM 808 C CA . ALA A 1 103 ? -6.519 -0.177 16.873 1.00 95.06 103 ALA A CA 1
ATOM 809 C C . ALA A 1 103 ? -6.070 1.249 16.543 1.00 95.06 103 ALA A C 1
ATOM 811 O O . ALA A 1 103 ? -6.514 1.817 15.544 1.00 95.06 103 ALA A O 1
ATOM 812 N N . GLN A 1 104 ? -5.153 1.795 17.345 1.00 93.44 104 GLN A N 1
ATOM 813 C CA . GLN A 1 104 ? -4.559 3.105 17.112 1.00 93.44 104 GLN A CA 1
ATOM 814 C C . GLN A 1 104 ? -3.895 3.132 15.739 1.00 93.44 104 GLN A C 1
ATOM 816 O O . GLN A 1 104 ? -4.240 3.971 14.904 1.00 93.44 104 GLN A O 1
ATOM 821 N N . HIS A 1 105 ? -3.021 2.159 15.475 1.00 90.25 105 HIS A N 1
ATOM 822 C CA . HIS A 1 105 ? -2.325 2.041 14.203 1.00 90.25 105 HIS A CA 1
ATOM 823 C C . HIS A 1 105 ? -3.306 1.994 13.027 1.00 90.25 105 HIS A C 1
ATOM 825 O O . HIS A 1 105 ? -3.198 2.807 12.115 1.00 90.25 105 HIS A O 1
ATOM 831 N N . LEU A 1 106 ? -4.340 1.144 13.076 1.00 92.38 106 LEU A N 1
ATOM 832 C CA . LEU A 1 106 ? -5.357 1.076 12.021 1.00 92.38 106 LEU A CA 1
ATOM 833 C C . LEU A 1 106 ? -6.045 2.431 11.768 1.00 92.38 106 LEU A C 1
ATOM 835 O O . LEU A 1 106 ? -6.240 2.802 10.611 1.00 92.38 106 LEU A O 1
ATOM 839 N N . THR A 1 107 ? -6.408 3.187 12.808 1.00 94.19 107 THR A N 1
ATOM 840 C CA . THR A 1 107 ? -7.045 4.506 12.616 1.00 94.19 107 THR A CA 1
ATOM 841 C C . THR A 1 107 ? -6.107 5.535 11.985 1.00 94.19 107 THR A C 1
ATOM 843 O O . THR A 1 107 ? -6.521 6.253 11.073 1.00 94.19 107 THR A O 1
ATOM 846 N N . GLU A 1 108 ? -4.833 5.559 12.387 1.00 90.25 108 GLU A N 1
ATOM 847 C CA . GLU A 1 108 ? -3.823 6.433 11.785 1.00 90.25 108 GLU A CA 1
ATOM 848 C C . GLU A 1 108 ? -3.595 6.091 10.305 1.00 90.25 108 GLU A C 1
ATOM 850 O O . GLU A 1 108 ? -3.479 6.983 9.461 1.00 90.25 108 GLU A O 1
ATOM 855 N N . GLU A 1 109 ? -3.546 4.798 9.976 1.00 84.81 109 GLU A N 1
ATOM 856 C CA . GLU A 1 109 ? -3.436 4.298 8.604 1.00 84.81 109 GLU A CA 1
ATOM 857 C C . GLU A 1 109 ? -4.595 4.774 7.730 1.00 84.81 109 GLU A C 1
ATOM 859 O O . GLU A 1 109 ? -4.385 5.300 6.633 1.00 84.81 109 GLU A O 1
ATOM 864 N N . LEU A 1 110 ? -5.822 4.649 8.236 1.00 91.06 110 LEU A N 1
ATOM 865 C CA . LEU A 1 110 ? -7.019 5.080 7.525 1.00 91.06 110 LEU A CA 1
ATOM 866 C C . LEU A 1 110 ? -7.021 6.596 7.290 1.00 91.06 110 LEU A C 1
ATOM 868 O O . LEU A 1 110 ? -7.276 7.016 6.164 1.00 91.06 110 LEU A O 1
ATOM 872 N N . THR A 1 111 ? -6.662 7.423 8.281 1.00 90.75 111 THR A N 1
ATOM 873 C CA . THR A 1 111 ? -6.519 8.879 8.072 1.00 90.75 111 THR A CA 1
ATOM 874 C C . THR A 1 111 ? -5.505 9.183 6.972 1.00 90.75 111 THR A C 1
ATOM 876 O O . THR A 1 111 ? -5.771 9.987 6.074 1.00 90.75 111 THR A O 1
ATOM 879 N N . LYS A 1 112 ? -4.325 8.552 7.024 1.00 83.12 112 LYS A N 1
ATOM 880 C CA . LYS A 1 112 ? -3.249 8.801 6.055 1.00 83.12 112 LYS A CA 1
ATOM 881 C C . LYS A 1 112 ? -3.713 8.477 4.636 1.00 83.12 112 LYS A C 1
ATOM 883 O O . LYS A 1 112 ? -3.504 9.295 3.747 1.00 83.12 112 LYS A O 1
ATOM 888 N N . VAL A 1 113 ? -4.376 7.341 4.425 1.00 82.38 113 VAL A N 1
ATOM 889 C CA . VAL A 1 113 ? -4.906 6.932 3.111 1.00 82.38 113 VAL A CA 1
ATOM 890 C C . VAL A 1 113 ? -5.811 8.009 2.512 1.00 82.38 113 VAL A C 1
ATOM 892 O O . VAL A 1 113 ? -5.629 8.398 1.359 1.00 82.38 113 VAL A O 1
ATOM 895 N N . GLU A 1 114 ? -6.743 8.532 3.301 1.00 84.88 114 GLU A N 1
ATOM 896 C CA . GLU A 1 114 ? -7.756 9.492 2.847 1.00 84.88 114 GLU A CA 1
ATOM 897 C C . GLU A 1 114 ? -7.137 10.861 2.538 1.00 84.88 114 GLU A C 1
ATOM 899 O O . GLU A 1 114 ? -7.436 11.488 1.521 1.00 84.88 114 GLU A O 1
ATOM 904 N N . VAL A 1 115 ? -6.173 11.296 3.354 1.00 81.81 115 VAL A N 1
ATOM 905 C CA . VAL A 1 115 ? -5.395 12.515 3.091 1.00 81.81 115 VAL A CA 1
ATOM 906 C C . VAL A 1 115 ? -4.538 12.372 1.825 1.00 81.81 115 VAL A C 1
ATOM 908 O O . VAL A 1 115 ? -4.388 13.324 1.056 1.00 81.81 115 VAL A O 1
ATOM 911 N N . TRP A 1 116 ? -3.986 11.184 1.570 1.00 71.00 116 TRP A N 1
ATOM 912 C CA . TRP A 1 116 ? -3.160 10.902 0.390 1.00 71.00 116 TRP A CA 1
ATOM 913 C C . TRP A 1 116 ? -3.970 10.711 -0.898 1.00 71.00 116 TRP A C 1
ATOM 915 O O . TRP A 1 116 ? -3.455 10.974 -1.991 1.00 71.00 116 TRP A O 1
ATOM 925 N N . ALA A 1 117 ? -5.241 10.325 -0.788 1.00 67.69 117 ALA A N 1
ATOM 926 C CA . ALA A 1 117 ? -6.160 10.116 -1.904 1.00 67.69 117 ALA A CA 1
ATOM 927 C C . ALA A 1 117 ? -6.450 11.386 -2.735 1.00 67.69 117 ALA A C 1
ATOM 929 O O . ALA A 1 117 ? -7.004 11.297 -3.832 1.00 67.69 117 ALA A O 1
ATOM 930 N N . VAL A 1 118 ? -6.036 12.565 -2.260 1.00 64.25 118 VAL A N 1
ATOM 931 C CA . VAL A 1 118 ? -6.194 13.865 -2.939 1.00 64.25 118 VAL A CA 1
ATOM 932 C C . VAL A 1 118 ? -5.261 14.031 -4.152 1.00 64.25 118 VAL A C 1
ATOM 934 O O . VAL A 1 118 ? -5.382 14.996 -4.909 1.00 64.25 118 VAL A O 1
ATOM 937 N N . LYS A 1 119 ? -4.328 13.101 -4.392 1.00 61.28 119 LYS A N 1
ATOM 938 C CA . LYS A 1 119 ? -3.416 13.195 -5.539 1.00 61.28 119 LYS A CA 1
ATOM 939 C C . LYS A 1 119 ? -4.156 13.135 -6.887 1.00 61.28 119 LYS A C 1
ATOM 941 O O . LYS A 1 119 ? -5.013 12.270 -7.077 1.00 61.28 119 LYS A O 1
ATOM 946 N N . PRO A 1 120 ? -3.799 14.008 -7.850 1.00 63.62 120 PRO A N 1
ATOM 947 C CA . PRO A 1 120 ? -4.375 13.970 -9.187 1.00 63.62 120 PRO A CA 1
ATOM 948 C C . PRO A 1 120 ? -3.989 12.678 -9.917 1.00 63.62 120 PRO A C 1
ATOM 950 O O . PRO A 1 120 ? -2.867 12.189 -9.786 1.00 63.62 120 PRO A O 1
ATOM 953 N N . SER A 1 121 ? -4.915 12.152 -10.719 1.00 67.06 121 SER A N 1
ATOM 954 C CA . SER A 1 121 ? -4.682 10.963 -11.540 1.00 67.06 121 SER A CA 1
ATOM 955 C C . SER A 1 121 ? -3.586 11.190 -12.583 1.00 67.06 121 SER A C 1
ATOM 957 O O . SER A 1 121 ? -3.508 12.248 -13.215 1.00 67.06 121 SER A O 1
ATOM 959 N N . ILE A 1 122 ? -2.777 10.160 -12.818 1.00 67.19 122 ILE A N 1
ATOM 960 C CA . ILE A 1 122 ? -1.729 10.159 -13.839 1.00 67.19 122 ILE A CA 1
ATOM 961 C C . ILE A 1 122 ? -2.369 9.890 -15.201 1.00 67.19 122 ILE A C 1
ATOM 963 O O . ILE A 1 122 ? -3.006 8.854 -15.407 1.00 67.19 122 ILE A O 1
ATOM 967 N N . LYS A 1 123 ? -2.180 10.811 -16.150 1.00 72.31 123 LYS A N 1
ATOM 968 C CA . LYS A 1 123 ? -2.684 10.681 -17.526 1.00 72.31 123 LYS A CA 1
ATOM 969 C C . LYS A 1 123 ? -1.712 9.868 -18.379 1.00 72.31 123 LYS A C 1
ATOM 971 O O . LYS A 1 123 ? -0.510 10.103 -18.307 1.00 72.31 123 LYS A O 1
ATOM 976 N N . GLN A 1 124 ? -2.214 9.017 -19.271 1.00 69.69 124 GLN A N 1
ATOM 977 C CA . GLN A 1 124 ? -1.386 8.241 -20.211 1.00 69.69 124 GLN A CA 1
ATOM 978 C C . GLN A 1 124 ? -0.361 9.100 -20.976 1.00 69.69 124 GLN A C 1
ATOM 980 O O . GLN A 1 124 ? 0.814 8.755 -21.038 1.00 69.69 124 GLN A O 1
ATOM 985 N N . GLY A 1 125 ? -0.767 10.262 -21.497 1.00 69.25 125 GLY A N 1
ATOM 986 C CA . GLY A 1 125 ? 0.150 11.155 -22.220 1.00 69.25 125 GLY A CA 1
ATOM 987 C C . GLY A 1 125 ? 1.283 11.744 -21.367 1.00 69.25 125 GLY A C 1
ATOM 988 O O . GLY A 1 125 ? 2.264 12.221 -21.917 1.00 69.25 125 GLY A O 1
ATOM 989 N N . SER A 1 126 ? 1.176 11.709 -20.032 1.00 67.62 126 SER A N 1
ATOM 990 C CA . SER A 1 126 ? 2.230 12.206 -19.128 1.00 67.62 126 SER A CA 1
ATOM 991 C C . SER A 1 126 ? 3.350 11.196 -18.858 1.00 67.62 126 SER A C 1
ATOM 993 O O . SER A 1 126 ? 4.352 11.556 -18.250 1.00 67.62 126 SER A O 1
ATOM 995 N N . ILE A 1 127 ? 3.191 9.947 -19.304 1.00 71.62 127 ILE A N 1
ATOM 996 C CA . ILE A 1 127 ? 4.138 8.849 -19.045 1.00 71.62 127 ILE A CA 1
ATOM 997 C C . ILE A 1 127 ? 4.645 8.166 -20.321 1.00 71.62 127 ILE A C 1
ATOM 999 O O . ILE A 1 127 ? 5.567 7.357 -20.243 1.00 71.62 127 ILE A O 1
ATOM 1003 N N . SER A 1 128 ? 4.053 8.469 -21.483 1.00 74.38 128 SER A N 1
ATOM 1004 C CA . SER A 1 128 ? 4.442 7.889 -22.774 1.00 74.38 128 SER A CA 1
ATOM 1005 C C . SER A 1 128 ? 5.894 8.200 -23.128 1.00 74.38 128 SER A C 1
ATOM 1007 O O . SER A 1 128 ? 6.571 7.378 -23.737 1.00 74.38 128 SER A O 1
ATOM 1009 N N . GLU A 1 129 ? 6.399 9.357 -22.699 1.00 78.88 129 GLU A N 1
ATOM 1010 C CA . GLU A 1 129 ? 7.819 9.685 -22.740 1.00 78.88 129 GLU A CA 1
ATOM 1011 C C . GLU A 1 129 ? 8.252 10.228 -21.381 1.00 78.88 129 GLU A C 1
ATOM 1013 O O . GLU A 1 129 ? 7.680 11.198 -20.884 1.00 78.88 129 GLU A O 1
ATOM 1018 N N . ARG A 1 130 ? 9.270 9.615 -20.771 1.00 74.12 130 ARG A N 1
ATOM 1019 C CA . ARG A 1 130 ? 9.809 10.082 -19.489 1.00 74.12 130 ARG A CA 1
ATOM 1020 C C . ARG A 1 130 ? 11.330 9.961 -19.420 1.00 74.12 130 ARG A C 1
ATOM 1022 O O . ARG A 1 130 ? 11.895 9.021 -19.988 1.00 74.12 130 ARG A O 1
ATOM 1029 N N . PRO A 1 131 ? 12.004 10.888 -18.720 1.00 71.19 131 PRO A N 1
ATOM 1030 C CA . PRO A 1 131 ? 13.428 10.765 -18.465 1.00 71.19 131 PRO A CA 1
ATOM 1031 C C . PRO A 1 131 ? 13.688 9.648 -17.449 1.00 71.19 131 PRO A C 1
ATOM 1033 O O . PRO A 1 131 ? 13.009 9.539 -16.427 1.00 71.19 131 PRO A O 1
ATOM 1036 N N . VAL A 1 132 ? 14.707 8.838 -17.715 1.00 73.12 132 VAL A N 1
ATOM 1037 C CA . VAL A 1 132 ? 15.276 7.881 -16.766 1.00 73.12 132 VAL A CA 1
ATOM 1038 C C . VAL A 1 132 ? 16.760 8.179 -16.602 1.00 73.12 132 VAL A C 1
ATOM 1040 O O . VAL A 1 132 ? 17.491 8.299 -17.584 1.00 73.12 132 VAL A O 1
ATOM 1043 N N . SER A 1 133 ? 17.212 8.324 -15.362 1.00 71.94 133 SER A N 1
ATOM 1044 C CA . SER A 1 133 ? 18.629 8.550 -15.076 1.00 71.94 133 SER A CA 1
ATOM 1045 C C . SER A 1 133 ? 19.392 7.232 -15.149 1.00 71.94 133 SER A C 1
ATOM 1047 O O . SER A 1 133 ? 18.953 6.232 -14.568 1.00 71.94 133 SER A O 1
ATOM 1049 N N . ALA A 1 134 ? 20.537 7.231 -15.830 1.00 71.25 134 ALA A N 1
ATOM 1050 C CA . ALA A 1 134 ? 21.469 6.115 -15.798 1.00 71.25 134 ALA A CA 1
ATOM 1051 C C . ALA A 1 134 ? 21.895 5.823 -14.352 1.00 71.25 134 ALA A C 1
ATOM 1053 O O . ALA A 1 134 ? 22.074 6.737 -13.546 1.00 71.25 134 ALA A O 1
ATOM 1054 N N . LEU A 1 135 ? 22.059 4.540 -14.034 1.00 69.62 135 LEU A N 1
ATOM 1055 C CA . LEU A 1 135 ? 22.767 4.139 -12.819 1.00 69.62 135 LEU A CA 1
ATOM 1056 C C . LEU A 1 135 ? 24.265 4.417 -12.977 1.00 69.62 135 LEU A C 1
ATOM 1058 O O . LEU A 1 135 ? 24.788 4.390 -14.096 1.00 69.62 135 LEU A O 1
ATOM 1062 N N . GLY A 1 136 ? 24.968 4.613 -11.859 1.00 70.31 136 GLY A N 1
ATOM 1063 C CA . GLY A 1 136 ? 26.429 4.568 -11.875 1.00 70.31 136 GLY A CA 1
ATOM 1064 C C . GLY A 1 136 ? 26.924 3.205 -12.375 1.00 70.31 136 GLY A C 1
ATOM 1065 O O . GLY A 1 136 ? 26.234 2.198 -12.230 1.00 70.31 136 GLY A O 1
ATOM 1066 N N . VAL A 1 137 ? 28.128 3.139 -12.954 1.00 74.62 137 VAL A N 1
ATOM 1067 C CA . VAL A 1 137 ? 28.673 1.893 -13.540 1.00 74.62 137 VAL A CA 1
ATOM 1068 C C . VAL A 1 137 ? 28.695 0.740 -12.526 1.00 74.62 137 VAL A C 1
ATOM 1070 O O . VAL A 1 137 ? 28.313 -0.386 -12.848 1.00 74.62 137 VAL A O 1
ATOM 1073 N N . GLU A 1 138 ? 29.092 1.015 -11.283 1.00 72.44 138 GLU A N 1
ATOM 1074 C CA . GLU A 1 138 ? 29.113 0.017 -10.207 1.00 72.44 138 GLU A CA 1
ATOM 1075 C C . GLU A 1 138 ? 27.709 -0.454 -9.808 1.00 72.44 138 GLU A C 1
ATOM 1077 O O . GLU A 1 138 ? 27.482 -1.653 -9.638 1.00 72.44 138 GLU A O 1
ATOM 1082 N N . GLU A 1 139 ? 26.750 0.469 -9.707 1.00 66.81 139 GLU A N 1
ATOM 1083 C CA . GLU A 1 139 ? 25.350 0.161 -9.398 1.00 66.81 139 GLU A CA 1
ATOM 1084 C C . GLU A 1 139 ? 24.713 -0.657 -10.522 1.00 66.81 139 GLU A C 1
ATOM 1086 O O . GLU A 1 139 ? 24.095 -1.689 -10.264 1.00 66.81 139 GLU A O 1
ATOM 1091 N N . ALA A 1 140 ? 24.930 -0.252 -11.776 1.00 73.19 140 ALA A N 1
ATOM 1092 C CA . ALA A 1 140 ? 24.457 -0.965 -12.953 1.00 73.19 140 ALA A CA 1
ATOM 1093 C C . ALA A 1 140 ? 24.981 -2.406 -12.967 1.00 73.19 140 ALA A C 1
ATOM 1095 O O . ALA A 1 140 ? 24.206 -3.335 -13.176 1.00 73.19 140 ALA A O 1
ATOM 1096 N N . ASN A 1 141 ? 26.269 -2.621 -12.681 1.00 73.81 141 ASN A N 1
ATOM 1097 C CA . ASN A 1 141 ? 26.853 -3.962 -12.593 1.00 73.81 141 ASN A CA 1
ATOM 1098 C C . ASN A 1 141 ? 26.301 -4.776 -11.419 1.00 73.81 141 ASN A C 1
ATOM 1100 O O . ASN A 1 141 ? 26.101 -5.981 -11.557 1.00 73.81 141 ASN A O 1
ATOM 1104 N N . ARG A 1 142 ? 26.011 -4.132 -10.284 1.00 70.00 142 ARG A N 1
ATOM 1105 C CA . ARG A 1 142 ? 25.448 -4.794 -9.103 1.00 70.00 142 ARG A CA 1
ATOM 1106 C C . ARG A 1 142 ? 24.033 -5.307 -9.337 1.00 70.00 142 ARG A C 1
ATOM 1108 O O . ARG A 1 142 ? 23.668 -6.305 -8.723 1.00 70.00 142 ARG A O 1
ATOM 1115 N N . VAL A 1 143 ? 23.237 -4.633 -10.162 1.00 67.56 143 VAL A N 1
ATOM 1116 C CA . VAL A 1 143 ? 21.809 -4.952 -10.347 1.00 67.56 143 VAL A CA 1
ATOM 1117 C C . VAL A 1 143 ? 21.503 -5.639 -11.668 1.00 67.56 143 VAL A C 1
ATOM 1119 O O . VAL A 1 143 ? 20.416 -6.183 -11.845 1.00 67.56 143 VAL A O 1
ATOM 1122 N N . ARG A 1 144 ? 22.454 -5.641 -12.605 1.00 73.56 144 ARG A N 1
ATOM 1123 C CA . ARG A 1 144 ? 22.313 -6.294 -13.905 1.00 73.56 144 ARG A CA 1
ATOM 1124 C C . ARG A 1 144 ? 21.929 -7.761 -13.729 1.00 73.56 144 ARG A C 1
ATOM 1126 O O . ARG A 1 144 ? 22.649 -8.534 -13.106 1.00 73.56 144 ARG A O 1
ATOM 1133 N N . GLY A 1 145 ? 20.793 -8.137 -14.312 1.00 68.62 145 GLY A N 1
ATOM 1134 C CA . GLY A 1 145 ? 20.279 -9.506 -14.252 1.00 68.62 145 GLY A CA 1
ATOM 1135 C C . GLY A 1 145 ? 19.727 -9.920 -12.885 1.00 68.62 145 GLY A C 1
ATOM 1136 O O . GLY A 1 145 ? 19.268 -11.053 -12.756 1.00 68.62 145 GLY A O 1
ATOM 1137 N N . LYS A 1 146 ? 19.735 -9.029 -11.882 1.00 70.50 146 LYS A N 1
ATOM 1138 C CA . LYS A 1 146 ? 18.989 -9.241 -10.644 1.00 70.50 146 LYS A CA 1
ATOM 1139 C C . LYS A 1 146 ? 17.513 -8.999 -10.894 1.00 70.50 146 LYS A C 1
ATOM 1141 O O . LYS A 1 146 ? 17.134 -8.213 -11.760 1.00 70.50 146 LYS A O 1
ATOM 1146 N N . ARG A 1 147 ? 16.696 -9.667 -10.094 1.00 68.62 147 ARG A N 1
ATOM 1147 C CA . ARG A 1 147 ? 15.256 -9.481 -10.088 1.00 68.62 147 ARG A CA 1
ATOM 1148 C C . ARG A 1 147 ? 14.756 -9.259 -8.672 1.00 68.62 147 ARG A C 1
ATOM 1150 O O . ARG A 1 147 ? 15.481 -9.527 -7.716 1.00 68.62 147 ARG A O 1
ATOM 1157 N N . VAL A 1 148 ? 13.539 -8.748 -8.558 1.00 68.69 148 VAL A N 1
ATOM 1158 C CA . VAL A 1 148 ? 12.889 -8.465 -7.275 1.00 68.69 148 VAL A CA 1
ATOM 1159 C C . VAL A 1 148 ? 11.945 -9.603 -6.908 1.00 68.69 148 VAL A C 1
ATOM 1161 O O . VAL A 1 148 ? 11.226 -10.110 -7.763 1.00 68.69 148 VAL A O 1
ATOM 1164 N N . ASN A 1 149 ? 11.936 -10.017 -5.643 1.00 73.12 149 ASN A N 1
ATOM 1165 C CA . ASN A 1 149 ? 11.080 -11.108 -5.198 1.00 73.12 149 ASN A CA 1
ATOM 1166 C C . ASN A 1 149 ? 9.708 -10.569 -4.790 1.00 73.12 149 ASN A C 1
ATOM 1168 O O . ASN A 1 149 ? 9.608 -9.784 -3.849 1.00 73.12 149 ASN A O 1
ATOM 1172 N N . ARG A 1 150 ? 8.644 -11.029 -5.456 1.00 78.56 150 ARG A N 1
ATOM 1173 C CA . ARG A 1 150 ? 7.256 -10.654 -5.137 1.00 78.56 150 ARG A CA 1
ATOM 1174 C C . ARG A 1 150 ? 6.907 -10.884 -3.662 1.00 78.56 150 ARG A C 1
ATOM 1176 O O . ARG A 1 150 ? 6.203 -10.073 -3.066 1.00 78.56 150 ARG A O 1
ATOM 1183 N N . GLN A 1 151 ? 7.427 -11.951 -3.059 1.00 79.75 151 GLN A N 1
ATOM 1184 C CA . GLN A 1 151 ? 7.151 -12.300 -1.669 1.00 79.75 151 GLN A CA 1
ATOM 1185 C C . GLN A 1 151 ? 7.628 -11.224 -0.682 1.00 79.75 151 GLN A C 1
ATOM 1187 O O . GLN A 1 151 ? 6.980 -11.028 0.343 1.00 79.75 151 GLN A O 1
ATOM 1192 N N . ASP A 1 152 ? 8.699 -10.487 -0.994 1.00 72.81 152 ASP A N 1
ATOM 1193 C CA . ASP A 1 152 ? 9.159 -9.378 -0.148 1.00 72.81 152 ASP A CA 1
ATOM 1194 C C . ASP A 1 152 ? 8.117 -8.243 -0.124 1.00 72.81 152 ASP A C 1
ATOM 1196 O O . ASP A 1 152 ? 7.881 -7.624 0.915 1.00 72.81 152 ASP A O 1
ATOM 1200 N N . PHE A 1 153 ? 7.429 -8.015 -1.250 1.00 75.56 153 PHE A N 1
ATOM 1201 C CA . PHE A 1 153 ? 6.353 -7.026 -1.368 1.00 75.56 153 PHE A CA 1
ATOM 1202 C C . PHE A 1 153 ? 5.098 -7.472 -0.630 1.00 75.56 153 PHE A C 1
ATOM 1204 O O . PHE A 1 153 ? 4.498 -6.673 0.087 1.00 75.56 153 PHE A O 1
ATOM 1211 N N . GLU A 1 154 ? 4.724 -8.745 -0.776 1.00 81.12 154 GLU A N 1
ATOM 1212 C CA . GLU A 1 154 ? 3.623 -9.337 -0.016 1.00 81.12 154 GLU A CA 1
ATOM 1213 C C . GLU A 1 154 ? 3.855 -9.185 1.481 1.00 81.12 154 GLU A C 1
ATOM 1215 O O . GLU A 1 154 ? 2.994 -8.657 2.183 1.00 81.12 154 GLU A O 1
ATOM 1220 N N . ASP A 1 155 ? 5.021 -9.617 1.961 1.00 75.50 155 ASP A N 1
ATOM 1221 C CA . ASP A 1 155 ? 5.344 -9.626 3.379 1.00 75.50 155 ASP A CA 1
ATOM 1222 C C . ASP A 1 155 ? 5.259 -8.237 3.994 1.00 75.50 155 ASP A C 1
ATOM 1224 O O . ASP A 1 155 ? 4.646 -8.084 5.045 1.00 75.50 155 ASP A O 1
ATOM 1228 N N . VAL A 1 156 ? 5.818 -7.219 3.347 1.00 72.94 156 VAL A N 1
ATOM 1229 C CA . VAL A 1 156 ? 5.737 -5.850 3.865 1.00 72.94 156 VAL A CA 1
ATOM 1230 C C . VAL A 1 156 ? 4.308 -5.307 3.796 1.00 72.94 156 VAL A C 1
ATOM 1232 O O . VAL A 1 156 ? 3.876 -4.668 4.755 1.00 72.94 156 VAL A O 1
ATOM 1235 N N . ALA A 1 157 ? 3.570 -5.571 2.710 1.00 77.38 157 ALA A N 1
ATOM 1236 C CA . ALA A 1 157 ? 2.237 -5.005 2.492 1.00 77.38 157 ALA A CA 1
ATOM 1237 C C . ALA A 1 157 ? 1.241 -5.373 3.599 1.00 77.38 157 ALA A C 1
ATOM 1239 O O . ALA A 1 157 ? 0.480 -4.514 4.036 1.00 77.38 157 ALA A O 1
ATOM 1240 N N . TRP A 1 158 ? 1.245 -6.624 4.075 1.00 81.69 158 TRP A N 1
ATOM 1241 C CA . TRP A 1 158 ? 0.362 -7.018 5.178 1.00 81.69 158 TRP A CA 1
ATOM 1242 C C . TRP A 1 158 ? 1.001 -6.778 6.551 1.00 81.69 158 TRP A C 1
ATOM 1244 O O . TRP A 1 158 ? 0.292 -6.389 7.481 1.00 81.69 158 TRP A O 1
ATOM 1254 N N . LYS A 1 159 ? 2.327 -6.969 6.707 1.00 80.38 159 LYS A N 1
ATOM 1255 C CA . LYS A 1 159 ? 3.003 -6.780 8.006 1.00 80.38 159 LYS A CA 1
ATOM 1256 C C . LYS A 1 159 ? 2.888 -5.346 8.498 1.00 80.38 159 LYS A C 1
ATOM 1258 O O . LYS A 1 159 ? 2.785 -5.155 9.705 1.00 80.38 159 LYS A O 1
ATOM 1263 N N . SER A 1 160 ? 2.852 -4.353 7.606 1.00 76.75 160 SER A N 1
ATOM 1264 C CA . SER A 1 160 ? 2.717 -2.949 8.006 1.00 76.75 160 SER A CA 1
ATOM 1265 C C . SER A 1 160 ? 1.476 -2.679 8.852 1.00 76.75 160 SER A C 1
ATOM 1267 O O . SER A 1 160 ? 1.521 -1.765 9.657 1.00 76.75 160 SER A O 1
ATOM 1269 N N . PHE A 1 161 ? 0.399 -3.461 8.721 1.00 82.62 161 PHE A N 1
ATOM 1270 C CA . PHE A 1 161 ? -0.834 -3.280 9.500 1.00 82.62 161 PHE A CA 1
ATOM 1271 C C . PHE A 1 161 ? -0.815 -3.969 10.861 1.00 82.62 161 PHE A C 1
ATOM 1273 O O . PHE A 1 161 ? -1.620 -3.633 11.719 1.00 82.62 161 PHE A O 1
ATOM 1280 N N . VAL A 1 162 ? 0.081 -4.933 11.064 1.00 81.31 162 VAL A N 1
ATOM 1281 C CA . VAL A 1 162 ? 0.094 -5.784 12.264 1.00 81.31 162 VAL A CA 1
ATOM 1282 C C . VAL A 1 162 ? 1.409 -5.719 13.035 1.00 81.31 162 VAL A C 1
ATOM 1284 O O . VAL A 1 162 ? 1.512 -6.317 14.098 1.00 81.31 162 VAL A O 1
ATOM 1287 N N . VAL A 1 163 ? 2.406 -4.979 12.535 1.00 74.00 163 VAL A N 1
ATOM 1288 C CA . VAL A 1 163 ? 3.752 -4.873 13.130 1.00 74.00 163 VAL A CA 1
ATOM 1289 C C . VAL A 1 163 ? 3.740 -4.347 14.566 1.00 74.00 163 VAL A C 1
ATOM 1291 O O . VAL A 1 163 ? 4.636 -4.674 15.338 1.00 74.00 163 VAL A O 1
ATOM 1294 N N . GLN A 1 164 ? 2.731 -3.554 14.930 1.00 69.25 164 GLN A N 1
ATOM 1295 C CA . GLN A 1 164 ? 2.605 -2.977 16.268 1.00 69.25 164 GLN A CA 1
ATOM 1296 C C . GLN A 1 164 ? 1.679 -3.779 17.200 1.00 69.25 164 GLN A C 1
ATOM 1298 O O . GLN A 1 164 ? 1.563 -3.441 18.373 1.00 69.25 164 GLN A O 1
ATOM 1303 N N . GLY A 1 165 ? 1.006 -4.817 16.693 1.00 73.44 165 GLY A N 1
ATOM 1304 C CA . GLY A 1 165 ? 0.061 -5.625 17.464 1.00 73.44 165 GLY A CA 1
ATOM 1305 C C . GLY A 1 165 ? 0.665 -6.943 17.938 1.00 73.44 165 GLY A C 1
ATOM 1306 O O . GLY A 1 165 ? 1.485 -7.554 17.252 1.00 73.44 165 GLY A O 1
ATOM 1307 N N . ASN A 1 166 ? 0.207 -7.436 19.084 1.00 83.12 166 ASN A N 1
ATOM 1308 C CA . ASN A 1 166 ? 0.606 -8.730 19.623 1.00 83.12 166 ASN A CA 1
ATOM 1309 C C . ASN A 1 166 ? -0.332 -9.855 19.145 1.00 83.12 166 ASN A C 1
ATOM 1311 O O . ASN A 1 166 ? -0.996 -10.526 19.937 1.00 83.12 166 ASN A O 1
ATOM 1315 N N . LEU A 1 167 ? -0.426 -10.042 17.825 1.00 87.94 167 LEU A N 1
ATOM 1316 C CA . LEU A 1 167 ? -1.259 -11.095 17.238 1.00 87.94 167 LEU A CA 1
ATOM 1317 C C . LEU A 1 167 ? -0.632 -12.484 17.417 1.00 87.94 167 LEU A C 1
ATOM 1319 O O . LEU A 1 167 ? 0.578 -12.673 17.262 1.00 87.94 167 LEU A O 1
ATOM 1323 N N . SER A 1 168 ? -1.474 -13.491 17.664 1.00 92.25 168 SER A N 1
ATOM 1324 C CA . SER A 1 168 ? -1.023 -14.883 17.688 1.00 92.25 168 SER A CA 1
ATOM 1325 C C . SER A 1 168 ? -0.541 -15.333 16.300 1.00 92.25 168 SER A C 1
ATOM 1327 O O . SER A 1 168 ? -0.941 -14.793 15.268 1.00 92.25 168 SER A O 1
ATOM 1329 N N . GLN A 1 169 ? 0.289 -16.380 16.234 1.00 91.62 169 GLN A N 1
ATOM 1330 C CA . GLN A 1 169 ? 0.742 -16.933 14.947 1.00 91.62 169 GLN A CA 1
ATOM 1331 C C . GLN A 1 169 ? -0.422 -17.428 14.070 1.00 91.62 169 GLN A C 1
ATOM 1333 O O . GLN A 1 169 ? -0.359 -17.330 12.842 1.00 91.62 169 GLN A O 1
ATOM 1338 N N . SER A 1 170 ? -1.497 -17.936 14.682 1.00 94.06 170 SER A N 1
ATOM 1339 C CA . SER A 1 170 ? -2.722 -18.294 13.963 1.00 94.06 170 SER A CA 1
ATOM 1340 C C . SER A 1 170 ? -3.425 -17.068 13.390 1.00 94.06 170 SER A C 1
ATOM 1342 O O . SER A 1 170 ? -3.819 -17.103 12.224 1.00 94.06 170 SER A O 1
ATOM 1344 N N . ASP A 1 171 ? -3.525 -15.981 14.154 1.00 94.38 171 ASP A N 1
ATOM 1345 C CA . ASP A 1 171 ? -4.197 -14.757 13.705 1.00 94.38 171 ASP A CA 1
ATOM 1346 C C . ASP A 1 171 ? -3.401 -14.067 12.605 1.00 94.38 171 ASP A C 1
ATOM 1348 O O . ASP A 1 171 ? -3.974 -13.686 11.591 1.00 94.38 171 ASP A O 1
ATOM 1352 N N . LEU A 1 172 ? -2.071 -14.013 12.724 1.00 93.12 172 LEU A N 1
ATOM 1353 C CA . LEU A 1 172 ? -1.186 -13.520 11.664 1.00 93.12 172 LEU A CA 1
ATOM 1354 C C . LEU A 1 172 ? -1.363 -14.313 10.364 1.00 93.12 172 LEU A C 1
ATOM 1356 O O . LEU A 1 172 ? -1.431 -13.736 9.277 1.00 93.12 172 LEU A O 1
ATOM 1360 N N . LYS A 1 173 ? -1.472 -15.645 10.453 1.00 93.88 173 LYS A N 1
ATOM 1361 C CA . LYS A 1 173 ? -1.697 -16.503 9.281 1.00 93.88 173 LYS A CA 1
ATOM 1362 C C . LYS A 1 173 ? -3.068 -16.249 8.650 1.00 93.88 173 LYS A C 1
ATOM 1364 O O . LYS A 1 173 ? -3.164 -16.191 7.422 1.00 93.88 173 LYS A O 1
ATOM 1369 N N . THR A 1 174 ? -4.107 -16.092 9.466 1.00 96.38 174 THR A N 1
ATOM 1370 C CA . THR A 1 174 ? -5.469 -15.773 9.014 1.00 96.38 174 THR A CA 1
ATOM 1371 C C . THR A 1 174 ? -5.534 -14.385 8.383 1.00 96.38 174 THR A C 1
ATOM 1373 O O . THR A 1 174 ? -6.078 -14.243 7.285 1.00 96.38 174 THR A O 1
ATOM 1376 N N . PHE A 1 175 ? -4.909 -13.389 9.014 1.00 95.19 175 PHE A N 1
ATOM 1377 C CA . PHE A 1 175 ? -4.800 -12.026 8.508 1.00 95.19 175 PHE A CA 1
ATOM 1378 C C . PHE A 1 175 ? -4.118 -12.014 7.143 1.00 95.19 175 PHE A C 1
ATOM 1380 O O . PHE A 1 175 ? -4.716 -11.580 6.162 1.00 95.19 175 PHE A O 1
ATOM 1387 N N . ARG A 1 176 ? -2.907 -12.586 7.048 1.00 94.62 176 ARG A N 1
ATOM 1388 C CA . ARG A 1 176 ? -2.147 -12.676 5.794 1.00 94.62 176 ARG A CA 1
ATOM 1389 C C . ARG A 1 176 ? -2.962 -13.342 4.690 1.00 94.62 176 ARG A C 1
ATOM 1391 O O . ARG A 1 176 ? -3.012 -12.829 3.576 1.00 94.62 176 ARG A O 1
ATOM 1398 N N . LYS A 1 177 ? -3.591 -14.486 4.982 1.00 95.81 177 LYS A N 1
ATOM 1399 C CA . LYS A 1 177 ? -4.397 -15.223 3.999 1.00 95.81 177 LYS A CA 1
ATOM 1400 C C . LYS A 1 177 ? -5.554 -14.369 3.479 1.00 95.81 177 LYS A C 1
ATOM 1402 O O . LYS A 1 177 ? -5.785 -14.349 2.277 1.00 95.81 177 LYS A O 1
ATOM 1407 N N . THR A 1 178 ? -6.264 -13.685 4.371 1.00 96.38 178 THR A N 1
ATOM 1408 C CA . THR A 1 178 ? -7.425 -12.859 4.013 1.00 96.38 178 THR A CA 1
ATOM 1409 C C . THR A 1 178 ? -7.000 -11.616 3.236 1.00 96.38 178 THR A C 1
ATOM 1411 O O . THR A 1 178 ? -7.580 -11.318 2.197 1.00 96.38 178 THR A O 1
ATOM 1414 N N . PHE A 1 179 ? -5.937 -10.945 3.682 1.00 94.25 179 PHE A N 1
ATOM 1415 C CA . PHE A 1 179 ? -5.368 -9.774 3.021 1.00 94.25 179 PHE A CA 1
ATOM 1416 C C . PHE A 1 179 ? -4.934 -10.091 1.584 1.00 94.25 179 PHE A C 1
ATOM 1418 O O . PHE A 1 179 ? -5.324 -9.405 0.643 1.00 94.25 179 PHE A O 1
ATOM 1425 N N . LEU A 1 180 ? -4.169 -11.172 1.395 1.00 91.94 180 LEU A N 1
ATOM 1426 C CA . LEU A 1 180 ? -3.662 -11.571 0.080 1.00 91.94 180 LEU A CA 1
ATOM 1427 C C . LEU A 1 180 ? -4.741 -12.177 -0.832 1.00 91.94 180 LEU A C 1
ATOM 1429 O O . LEU A 1 180 ? -4.494 -12.317 -2.027 1.00 91.94 180 LEU A O 1
ATOM 1433 N N . ALA A 1 181 ? -5.922 -12.523 -0.315 1.00 93.44 181 ALA A N 1
ATOM 1434 C CA . ALA A 1 181 ? -7.026 -13.033 -1.129 1.00 93.44 181 ALA A CA 1
ATOM 1435 C C . ALA A 1 181 ? -7.755 -11.936 -1.929 1.00 93.44 181 ALA A C 1
ATOM 1437 O O . ALA A 1 181 ? -8.568 -12.261 -2.788 1.00 93.44 181 ALA A O 1
ATOM 1438 N N . ALA A 1 182 ? -7.501 -10.652 -1.656 1.00 89.31 182 ALA A N 1
ATOM 1439 C CA . ALA A 1 182 ? -8.101 -9.560 -2.413 1.00 89.31 182 ALA A CA 1
ATOM 1440 C C . ALA A 1 182 ? -7.421 -9.387 -3.787 1.00 89.31 182 ALA A C 1
ATOM 1442 O O . ALA A 1 182 ? -6.219 -9.131 -3.863 1.00 89.31 182 ALA A O 1
ATOM 1443 N N . ASP A 1 183 ? -8.196 -9.459 -4.874 1.00 85.00 183 ASP A N 1
ATOM 1444 C CA . ASP A 1 183 ? -7.678 -9.333 -6.248 1.00 85.00 183 ASP A CA 1
ATOM 1445 C C . ASP A 1 183 ? -6.920 -8.017 -6.483 1.00 85.00 183 ASP A C 1
ATOM 1447 O O . ASP A 1 183 ? -5.861 -7.999 -7.117 1.00 85.00 183 ASP A O 1
ATOM 1451 N N . ASP A 1 184 ? -7.418 -6.918 -5.916 1.00 84.31 184 ASP A N 1
ATOM 1452 C CA . ASP A 1 184 ? -6.776 -5.608 -6.032 1.00 84.31 184 ASP A CA 1
ATOM 1453 C C . ASP A 1 184 ? -5.422 -5.565 -5.309 1.00 84.31 184 ASP A C 1
ATOM 1455 O O . ASP A 1 184 ? -4.498 -4.899 -5.777 1.00 84.31 184 ASP A O 1
ATOM 1459 N N . VAL A 1 185 ? -5.254 -6.322 -4.215 1.00 86.44 185 VAL A N 1
ATOM 1460 C CA . VAL A 1 185 ? -3.957 -6.465 -3.528 1.00 86.44 185 VAL A CA 1
ATOM 1461 C C . VAL A 1 185 ? -2.965 -7.171 -4.441 1.00 86.44 185 VAL A C 1
ATOM 1463 O O . VAL A 1 185 ? -1.825 -6.727 -4.572 1.00 86.44 185 VAL A O 1
ATOM 1466 N N . GLN A 1 186 ? -3.399 -8.228 -5.131 1.00 84.69 186 GLN A N 1
ATOM 1467 C CA . GLN A 1 186 ? -2.550 -8.946 -6.081 1.00 84.69 186 GLN A CA 1
ATOM 1468 C C . GLN A 1 186 ? -2.137 -8.065 -7.267 1.00 84.69 186 GLN A C 1
ATOM 1470 O O . GLN A 1 186 ? -0.991 -8.151 -7.718 1.00 84.69 186 GLN A O 1
ATOM 1475 N N . LEU A 1 187 ? -3.028 -7.189 -7.741 1.00 82.88 187 LEU A N 1
ATOM 1476 C CA . LEU A 1 187 ? -2.713 -6.193 -8.764 1.00 82.88 187 LEU A CA 1
ATOM 1477 C C . LEU A 1 187 ? -1.718 -5.136 -8.258 1.00 82.88 187 LEU A C 1
ATOM 1479 O O . LEU A 1 187 ? -0.741 -4.830 -8.941 1.00 82.88 187 LEU A O 1
ATOM 1483 N N . ALA A 1 188 ? -1.944 -4.592 -7.063 1.00 82.75 188 ALA A N 1
ATOM 1484 C CA . ALA A 1 188 ? -1.093 -3.567 -6.472 1.00 82.75 188 ALA A CA 1
ATOM 1485 C C . ALA A 1 188 ? 0.338 -4.067 -6.214 1.00 82.75 188 ALA A C 1
ATOM 1487 O O . ALA A 1 188 ? 1.311 -3.392 -6.573 1.00 82.75 188 ALA A O 1
ATOM 1488 N N . ILE A 1 189 ? 0.464 -5.273 -5.653 1.00 81.00 189 ILE A N 1
ATOM 1489 C CA . ILE A 1 189 ? 1.745 -5.956 -5.445 1.00 81.00 189 ILE A CA 1
ATOM 1490 C C . ILE A 1 189 ? 2.398 -6.242 -6.794 1.00 81.00 189 ILE A C 1
ATOM 1492 O O . ILE A 1 189 ? 3.531 -5.824 -7.018 1.00 81.00 189 ILE A O 1
ATOM 1496 N N . GLY A 1 190 ? 1.661 -6.870 -7.715 1.00 81.31 190 GLY A N 1
ATOM 1497 C CA . GLY A 1 190 ? 2.173 -7.239 -9.031 1.00 81.31 190 GLY A CA 1
ATOM 1498 C C . GLY A 1 190 ? 2.719 -6.057 -9.814 1.00 81.31 190 GLY A C 1
ATOM 1499 O O . GLY A 1 190 ? 3.828 -6.137 -10.332 1.00 81.31 190 GLY A O 1
ATOM 1500 N N . GLY A 1 191 ? 2.022 -4.921 -9.821 1.00 80.62 191 GLY A N 1
ATOM 1501 C CA . GLY A 1 191 ? 2.532 -3.734 -10.501 1.00 80.62 191 GLY A CA 1
ATOM 1502 C C . GLY A 1 191 ? 3.682 -3.053 -9.788 1.00 80.62 191 GLY A C 1
ATOM 1503 O O . GLY A 1 191 ? 4.608 -2.609 -10.457 1.00 80.62 191 GLY A O 1
ATOM 1504 N N . THR A 1 192 ? 3.712 -3.052 -8.455 1.00 76.38 192 THR A N 1
ATOM 1505 C CA . THR A 1 192 ? 4.871 -2.506 -7.736 1.00 76.38 192 THR A CA 1
ATOM 1506 C C . THR A 1 192 ? 6.122 -3.341 -8.030 1.00 76.38 192 THR A C 1
ATOM 1508 O O . THR A 1 192 ? 7.177 -2.784 -8.326 1.00 76.38 192 THR A O 1
ATOM 1511 N N . THR A 1 193 ? 6.003 -4.670 -8.022 1.00 76.44 193 THR A N 1
ATOM 1512 C CA . THR A 1 193 ? 7.092 -5.585 -8.380 1.00 76.44 193 THR A CA 1
ATOM 1513 C C . THR A 1 193 ? 7.486 -5.439 -9.858 1.00 76.44 193 THR A C 1
ATOM 1515 O O . THR A 1 193 ? 8.671 -5.301 -10.163 1.00 76.44 193 THR A O 1
ATOM 1518 N N . ALA A 1 194 ? 6.512 -5.404 -10.774 1.00 80.94 194 ALA A N 1
ATOM 1519 C CA . ALA A 1 194 ? 6.755 -5.289 -12.210 1.00 80.94 194 ALA A CA 1
ATOM 1520 C C . ALA A 1 194 ? 7.465 -3.993 -12.582 1.00 80.94 194 ALA A C 1
ATOM 1522 O O . ALA A 1 194 ? 8.525 -4.026 -13.206 1.00 80.94 194 ALA A O 1
ATOM 1523 N N . TYR A 1 195 ? 6.900 -2.855 -12.174 1.00 78.88 195 TYR A N 1
ATOM 1524 C CA . TYR A 1 195 ? 7.413 -1.544 -12.548 1.00 78.88 195 TYR A CA 1
ATOM 1525 C C . TYR A 1 195 ? 8.727 -1.204 -11.850 1.00 78.88 195 TYR A C 1
ATOM 1527 O O . TYR A 1 195 ? 9.554 -0.528 -12.453 1.00 78.88 195 TYR A O 1
ATOM 1535 N N . LEU A 1 196 ? 9.001 -1.750 -10.659 1.00 76.12 196 LEU A N 1
ATOM 1536 C CA . LEU A 1 196 ? 10.336 -1.647 -10.072 1.00 76.12 196 LEU A CA 1
ATOM 1537 C C . LEU A 1 196 ? 11.388 -2.395 -10.907 1.00 76.12 196 LEU A C 1
ATOM 1539 O O . LEU A 1 196 ? 12.467 -1.852 -11.155 1.00 76.12 196 LEU A O 1
ATOM 1543 N N . GLU A 1 197 ? 11.086 -3.614 -11.366 1.00 76.19 197 GLU A N 1
ATOM 1544 C CA . GLU A 1 197 ? 12.013 -4.388 -12.199 1.00 76.19 197 GLU A CA 1
ATOM 1545 C C . GLU A 1 197 ? 12.274 -3.714 -13.548 1.00 76.19 197 GLU A C 1
ATOM 1547 O O . GLU A 1 197 ? 13.431 -3.530 -13.938 1.00 76.19 197 GLU A O 1
ATOM 1552 N N . VAL A 1 198 ? 11.218 -3.341 -14.277 1.00 78.88 198 VAL A N 1
ATOM 1553 C CA . VAL A 1 198 ? 11.392 -2.767 -15.619 1.00 78.88 198 VAL A CA 1
ATOM 1554 C C . VAL A 1 198 ? 12.017 -1.371 -15.569 1.00 78.88 198 VAL A C 1
ATOM 1556 O O . VAL A 1 198 ? 12.795 -1.032 -16.462 1.00 78.88 198 VAL A O 1
ATOM 1559 N N . ASP A 1 199 ? 11.798 -0.594 -14.504 1.00 77.38 199 ASP A N 1
ATOM 1560 C CA . ASP A 1 199 ? 12.492 0.682 -14.297 1.00 77.38 199 ASP A CA 1
ATOM 1561 C C . ASP A 1 199 ? 13.977 0.476 -13.993 1.00 77.38 199 ASP A C 1
ATOM 1563 O O . ASP A 1 199 ? 14.827 1.171 -14.554 1.00 77.38 199 ASP A O 1
ATOM 1567 N N . MET A 1 200 ? 14.319 -0.497 -13.145 1.00 77.00 200 MET A N 1
ATOM 1568 C CA . MET A 1 200 ? 15.712 -0.848 -12.865 1.00 77.00 200 MET A CA 1
ATOM 1569 C C . MET A 1 200 ? 16.432 -1.288 -14.146 1.00 77.00 200 MET A C 1
ATOM 1571 O O . MET A 1 200 ? 17.505 -0.770 -14.468 1.00 77.00 200 MET A O 1
ATOM 1575 N N . ASN A 1 201 ? 15.811 -2.174 -14.929 1.00 79.44 201 ASN A N 1
ATOM 1576 C CA . ASN A 1 201 ? 16.347 -2.628 -16.210 1.00 79.44 201 ASN A CA 1
ATOM 1577 C C . ASN A 1 201 ? 16.492 -1.478 -17.212 1.00 79.44 201 ASN A C 1
ATOM 1579 O O . ASN A 1 201 ? 17.494 -1.410 -17.925 1.00 79.44 201 ASN A O 1
ATOM 1583 N N . ALA A 1 202 ? 15.544 -0.538 -17.237 1.00 80.75 202 ALA A N 1
ATOM 1584 C CA . ALA A 1 202 ? 15.621 0.647 -18.085 1.00 80.75 202 ALA A CA 1
ATOM 1585 C C . ALA A 1 202 ? 16.821 1.538 -17.746 1.00 80.75 202 ALA A C 1
ATOM 1587 O O . ALA A 1 202 ? 17.474 2.077 -18.639 1.00 80.75 202 ALA A O 1
ATOM 1588 N N . ARG A 1 203 ? 17.166 1.654 -16.465 1.00 78.06 203 ARG A N 1
ATOM 1589 C CA . ARG A 1 203 ? 18.307 2.458 -16.011 1.00 78.06 203 ARG A CA 1
ATOM 1590 C C . ARG A 1 203 ? 19.647 1.772 -16.259 1.00 78.06 203 ARG A C 1
ATOM 1592 O O . ARG A 1 203 ? 20.605 2.450 -16.622 1.00 78.06 203 ARG A O 1
ATOM 1599 N N . VAL A 1 204 ? 19.710 0.443 -16.144 1.00 80.31 204 VAL A N 1
ATOM 1600 C CA . VAL A 1 204 ? 20.874 -0.348 -16.591 1.00 80.31 204 VAL A CA 1
ATOM 1601 C C . VAL A 1 204 ? 21.062 -0.206 -18.101 1.00 80.31 204 VAL A C 1
ATOM 1603 O O . VAL A 1 204 ? 22.167 0.068 -18.558 1.00 80.31 204 VAL A O 1
ATOM 1606 N N . ALA A 1 205 ? 19.985 -0.332 -18.881 1.00 83.31 205 ALA A N 1
ATOM 1607 C CA . ALA A 1 205 ? 20.019 -0.115 -20.325 1.00 83.31 205 ALA A CA 1
ATOM 1608 C C . ALA A 1 205 ? 20.481 1.305 -20.675 1.00 83.31 205 ALA A C 1
ATOM 1610 O O . ALA A 1 205 ? 21.240 1.485 -21.626 1.00 83.31 205 ALA A O 1
ATOM 1611 N N . CYS A 1 206 ? 20.068 2.300 -19.887 1.00 82.12 206 CYS A N 1
ATOM 1612 C CA . CYS A 1 206 ? 20.537 3.669 -20.035 1.00 82.12 206 CYS A CA 1
ATOM 1613 C C . CYS A 1 206 ? 22.039 3.813 -19.742 1.00 82.12 206 CYS A C 1
ATOM 1615 O O . CYS A 1 206 ? 22.753 4.413 -20.541 1.00 82.12 206 CYS A O 1
ATOM 1617 N N . ALA A 1 207 ? 22.537 3.201 -18.661 1.00 80.56 207 ALA A N 1
ATOM 1618 C CA . ALA A 1 207 ? 23.967 3.165 -18.340 1.00 80.56 207 ALA A CA 1
ATOM 1619 C C . ALA A 1 207 ? 24.802 2.467 -19.434 1.00 80.56 207 ALA A C 1
ATOM 1621 O O . ALA A 1 207 ? 25.929 2.868 -19.703 1.00 80.56 207 ALA A O 1
ATOM 1622 N N . ASP A 1 208 ? 24.218 1.485 -20.129 1.00 82.56 208 ASP A N 1
ATOM 1623 C CA . ASP A 1 208 ? 24.807 0.810 -21.295 1.00 82.56 208 ASP A CA 1
ATOM 1624 C C . ASP A 1 208 ? 24.676 1.614 -22.612 1.00 82.56 208 ASP A C 1
ATOM 1626 O O . ASP A 1 208 ? 24.853 1.080 -23.711 1.00 82.56 208 ASP A O 1
ATOM 1630 N N . GLY A 1 209 ? 24.327 2.898 -22.520 1.00 78.38 209 GLY A N 1
ATOM 1631 C CA . GLY A 1 209 ? 24.232 3.818 -23.650 1.00 78.38 209 GLY A CA 1
ATOM 1632 C C . GLY A 1 209 ? 22.878 3.841 -24.363 1.00 78.38 209 GLY A C 1
ATOM 1633 O O . GLY A 1 209 ? 22.776 4.369 -25.465 1.00 78.38 209 GLY A O 1
ATOM 1634 N N . GLY A 1 210 ? 21.828 3.271 -23.764 1.00 72.12 210 GLY A N 1
ATOM 1635 C CA . GLY A 1 210 ? 20.461 3.302 -24.298 1.00 72.12 210 GLY A CA 1
ATOM 1636 C C . GLY A 1 210 ? 20.190 2.325 -25.449 1.00 72.12 210 GLY A C 1
ATOM 1637 O O . GLY A 1 210 ? 19.112 2.371 -26.045 1.00 72.12 210 GLY A O 1
ATOM 1638 N N . ASN A 1 211 ? 21.138 1.428 -25.736 1.00 63.62 211 ASN A N 1
ATOM 1639 C CA . ASN A 1 211 ? 21.103 0.500 -26.875 1.00 63.62 211 ASN A CA 1
ATOM 1640 C C . ASN A 1 211 ? 20.230 -0.745 -26.654 1.00 63.62 211 ASN A C 1
ATOM 1642 O O . ASN A 1 211 ? 20.105 -1.574 -27.553 1.00 63.62 211 ASN A O 1
ATOM 1646 N N . ARG A 1 212 ? 19.657 -0.917 -25.458 1.00 71.00 212 ARG A N 1
ATOM 1647 C CA . ARG A 1 212 ? 18.800 -2.061 -25.132 1.00 71.00 212 ARG A CA 1
ATOM 1648 C C . ARG A 1 212 ? 17.347 -1.636 -25.016 1.00 71.00 212 ARG A C 1
ATOM 1650 O O . ARG A 1 212 ? 17.028 -0.637 -24.373 1.00 71.00 212 ARG A O 1
ATOM 1657 N N . GLU A 1 213 ? 16.480 -2.428 -25.628 1.00 75.94 213 GLU A N 1
ATOM 1658 C CA . GLU A 1 213 ? 15.041 -2.336 -25.434 1.00 75.94 213 GLU A CA 1
ATOM 1659 C C . GLU A 1 213 ? 14.663 -2.986 -24.098 1.00 75.94 213 GLU A C 1
ATOM 1661 O O . GLU A 1 213 ? 15.193 -4.037 -23.732 1.00 75.94 213 GLU A O 1
ATOM 1666 N N . VAL A 1 214 ? 13.769 -2.339 -23.353 1.00 80.31 214 VAL A N 1
ATOM 1667 C CA . VAL A 1 214 ? 13.225 -2.857 -22.095 1.00 80.31 214 VAL A CA 1
ATOM 1668 C C . VAL A 1 214 ? 11.723 -2.921 -22.259 1.00 80.31 214 VAL A C 1
ATOM 1670 O O . VAL A 1 214 ? 11.087 -1.891 -22.461 1.00 80.31 214 VAL A O 1
ATOM 1673 N N . LYS A 1 215 ? 11.178 -4.135 -22.204 1.00 83.75 215 LYS A N 1
ATOM 1674 C CA . LYS A 1 215 ? 9.753 -4.386 -22.397 1.00 83.75 215 LYS A CA 1
ATOM 1675 C C . LYS A 1 215 ? 8.987 -4.075 -21.115 1.00 83.75 215 LYS A C 1
ATOM 1677 O O . LYS A 1 215 ? 9.316 -4.628 -20.065 1.00 83.75 215 LYS A O 1
ATOM 1682 N N . TYR A 1 216 ? 7.963 -3.233 -21.214 1.00 87.19 216 TYR A N 1
ATOM 1683 C CA . TYR A 1 216 ? 7.054 -2.942 -20.105 1.00 87.19 216 TYR A CA 1
ATOM 1684 C C . TYR A 1 216 ? 5.812 -3.847 -20.179 1.00 87.19 216 TYR A C 1
ATOM 1686 O O . TYR A 1 216 ? 5.484 -4.354 -21.257 1.00 87.19 216 TYR A O 1
ATOM 1694 N N . PRO A 1 217 ? 5.098 -4.059 -19.056 1.00 89.12 217 PRO A N 1
ATOM 1695 C CA . PRO A 1 217 ? 3.812 -4.742 -19.077 1.00 89.12 217 PRO A CA 1
ATOM 1696 C C . PRO A 1 217 ? 2.824 -4.049 -20.020 1.00 89.12 217 PRO A C 1
ATOM 1698 O O . PRO A 1 217 ? 2.703 -2.823 -20.029 1.00 89.12 217 PRO A O 1
ATOM 1701 N N . THR A 1 218 ? 2.091 -4.850 -20.788 1.00 92.31 218 THR A N 1
ATOM 1702 C CA . THR A 1 218 ? 1.150 -4.389 -21.825 1.00 92.31 218 THR A CA 1
ATOM 1703 C C . THR A 1 218 ? -0.314 -4.678 -21.500 1.00 92.31 218 THR A C 1
ATOM 1705 O O . THR A 1 218 ? -1.197 -4.338 -22.290 1.00 92.31 218 THR A O 1
ATOM 1708 N N . SER A 1 219 ? -0.580 -5.316 -20.358 1.00 91.50 219 SER A N 1
ATOM 1709 C CA . SER A 1 219 ? -1.929 -5.568 -19.852 1.00 91.50 219 SER A CA 1
ATOM 1710 C C . SER A 1 219 ? -1.961 -5.652 -18.325 1.00 91.50 219 SER A C 1
ATOM 1712 O O . SER A 1 219 ? -0.968 -5.999 -17.687 1.00 91.50 219 SER A O 1
ATOM 1714 N N . ILE A 1 220 ? -3.129 -5.386 -17.735 1.00 86.81 220 ILE A N 1
ATOM 1715 C CA . ILE A 1 220 ? -3.358 -5.536 -16.289 1.00 86.81 220 ILE A CA 1
ATOM 1716 C C . ILE A 1 220 ? -3.204 -6.991 -15.833 1.00 86.81 220 ILE A C 1
ATOM 1718 O O . ILE A 1 220 ? -2.736 -7.231 -14.724 1.00 86.81 220 ILE A O 1
ATOM 1722 N N . ASP A 1 221 ? -3.529 -7.966 -16.682 1.00 88.12 221 ASP A N 1
ATOM 1723 C CA . ASP A 1 221 ? -3.333 -9.379 -16.352 1.00 88.12 221 ASP A CA 1
ATOM 1724 C C . ASP A 1 221 ? -1.847 -9.759 -16.310 1.00 88.12 221 ASP A C 1
ATOM 1726 O O . ASP A 1 221 ? -1.442 -10.532 -15.442 1.00 88.12 221 ASP A O 1
ATOM 1730 N N . GLU A 1 222 ? -1.023 -9.184 -17.193 1.00 88.44 222 GLU A N 1
ATOM 1731 C CA . GLU A 1 222 ? 0.438 -9.325 -17.146 1.00 88.44 222 GLU A CA 1
ATOM 1732 C C . GLU A 1 222 ? 1.002 -8.689 -15.869 1.00 88.44 222 GLU A C 1
ATOM 1734 O O . GLU A 1 222 ? 1.833 -9.300 -15.207 1.00 88.44 222 GLU A O 1
ATOM 1739 N N . VAL A 1 223 ? 0.490 -7.519 -15.466 1.00 85.06 223 VAL A N 1
ATOM 1740 C CA . VAL A 1 223 ? 0.854 -6.859 -14.201 1.00 85.06 223 VAL A CA 1
ATOM 1741 C C . VAL A 1 223 ? 0.458 -7.702 -12.983 1.00 85.06 223 VAL A C 1
ATOM 1743 O O . VAL A 1 223 ? 1.269 -7.921 -12.085 1.00 85.06 223 VAL A O 1
ATOM 1746 N N . ARG A 1 224 ? -0.783 -8.199 -12.936 1.00 83.38 224 ARG A N 1
ATOM 1747 C CA . ARG A 1 224 ? -1.307 -8.987 -11.809 1.00 83.38 224 ARG A CA 1
ATOM 1748 C C . ARG A 1 224 ? -0.490 -10.259 -11.604 1.00 83.38 224 ARG A C 1
ATOM 1750 O O . ARG A 1 224 ? -0.065 -10.548 -10.485 1.00 83.38 224 ARG A O 1
ATOM 1757 N N . ASN A 1 225 ? -0.241 -10.973 -12.698 1.00 82.56 225 ASN A N 1
ATOM 1758 C CA . ASN A 1 225 ? 0.466 -12.250 -12.711 1.00 82.56 225 ASN A CA 1
ATOM 1759 C C . ASN A 1 225 ? 1.979 -12.092 -12.883 1.00 82.56 225 ASN A C 1
ATOM 1761 O O . ASN A 1 225 ? 2.657 -13.068 -13.205 1.00 82.56 225 ASN A O 1
ATOM 1765 N N . TRP A 1 226 ? 2.512 -10.881 -12.687 1.00 77.94 226 TRP A N 1
ATOM 1766 C CA . TRP A 1 226 ? 3.940 -10.628 -12.766 1.00 77.94 226 TRP A CA 1
ATOM 1767 C C . TRP A 1 226 ? 4.635 -11.366 -11.618 1.00 77.94 226 TRP A C 1
ATOM 1769 O O . TRP A 1 226 ? 4.687 -10.892 -10.477 1.00 77.94 226 TRP A O 1
ATOM 1779 N N . ASN A 1 227 ? 5.076 -12.589 -11.915 1.00 66.19 227 ASN A N 1
ATOM 1780 C CA . ASN A 1 227 ? 5.715 -13.477 -10.965 1.00 66.19 227 ASN A CA 1
ATOM 1781 C C . ASN A 1 227 ? 7.209 -13.541 -11.254 1.00 66.19 227 ASN A C 1
ATOM 1783 O O . ASN A 1 227 ? 7.635 -13.914 -12.350 1.00 66.19 227 ASN A O 1
ATOM 1787 N N . ILE A 1 228 ? 7.997 -13.166 -10.255 1.00 60.56 228 ILE A N 1
ATOM 1788 C CA . ILE A 1 228 ? 9.442 -13.130 -10.358 1.00 60.56 228 ILE A CA 1
ATOM 1789 C C . ILE A 1 228 ? 10.038 -13.878 -9.172 1.00 60.56 228 ILE A C 1
ATOM 1791 O O . ILE A 1 228 ? 10.071 -13.382 -8.047 1.00 60.56 228 ILE A O 1
ATOM 1795 N N . ASP A 1 229 ? 10.533 -15.077 -9.463 1.00 52.97 229 ASP A N 1
ATOM 1796 C CA . ASP A 1 229 ? 11.113 -15.999 -8.491 1.00 52.97 229 ASP A CA 1
ATOM 1797 C C . ASP A 1 229 ? 12.646 -16.044 -8.634 1.00 52.97 229 ASP A C 1
ATOM 1799 O O . ASP A 1 229 ? 13.216 -17.059 -9.034 1.00 52.97 229 ASP A O 1
ATOM 1803 N N . SER A 1 230 ? 13.365 -14.948 -8.355 1.00 49.72 230 SER A N 1
ATOM 1804 C CA . SER A 1 230 ? 14.832 -15.036 -8.226 1.00 49.72 230 SER A CA 1
ATOM 1805 C C . SER A 1 230 ? 15.425 -14.065 -7.204 1.00 49.72 230 SER A C 1
ATOM 1807 O O . SER A 1 230 ? 14.979 -12.926 -7.128 1.00 49.72 230 SER A O 1
ATOM 1809 N N . LEU A 1 231 ? 16.452 -14.551 -6.486 1.00 41.75 231 LEU A N 1
ATOM 1810 C CA . LEU A 1 231 ? 17.205 -13.944 -5.373 1.00 41.75 231 LEU A CA 1
ATOM 1811 C C . LEU A 1 231 ? 16.332 -13.358 -4.246 1.00 41.75 231 LEU A C 1
ATOM 1813 O O . LEU A 1 231 ? 15.861 -12.230 -4.319 1.00 41.75 231 LEU A O 1
ATOM 1817 N N . ARG A 1 232 ? 16.199 -14.103 -3.138 1.00 42.16 232 ARG A N 1
ATOM 1818 C CA . ARG A 1 232 ? 15.886 -13.499 -1.833 1.00 42.16 232 ARG A CA 1
ATOM 1819 C C . ARG A 1 232 ? 17.099 -12.684 -1.397 1.00 42.16 232 ARG A C 1
ATOM 1821 O O . ARG A 1 232 ? 18.203 -13.227 -1.359 1.00 42.16 232 ARG A O 1
ATOM 1828 N N . GLY A 1 233 ? 16.919 -11.411 -1.062 1.00 43.09 233 GLY A N 1
ATOM 1829 C CA . GLY A 1 233 ? 17.953 -10.699 -0.316 1.00 43.09 233 GLY A CA 1
ATOM 1830 C C . GLY A 1 233 ? 18.147 -11.381 1.042 1.00 43.09 233 GLY A C 1
ATOM 1831 O O . GLY A 1 233 ? 17.169 -11.652 1.732 1.00 43.09 233 GLY A O 1
ATOM 1832 N N . GLU A 1 234 ? 19.388 -11.657 1.451 1.00 37.31 234 GLU A N 1
ATOM 1833 C CA . GLU A 1 234 ? 19.677 -12.084 2.835 1.00 37.31 234 GLU A CA 1
ATOM 1834 C C . GLU A 1 234 ? 19.304 -10.993 3.857 1.00 37.31 234 GLU A C 1
ATOM 1836 O O . GLU A 1 234 ? 19.073 -11.279 5.029 1.00 37.31 234 GLU A O 1
ATOM 1841 N N . ALA A 1 235 ? 19.164 -9.742 3.410 1.00 39.97 235 ALA A N 1
ATOM 1842 C CA . ALA A 1 235 ? 18.689 -8.623 4.212 1.00 39.97 235 ALA A CA 1
ATOM 1843 C C . ALA A 1 235 ? 17.152 -8.604 4.299 1.00 39.97 235 ALA A C 1
ATOM 1845 O O . ALA A 1 235 ? 16.489 -7.659 3.876 1.00 39.97 235 ALA A O 1
ATOM 1846 N N . GLY A 1 236 ? 16.572 -9.664 4.857 1.00 37.22 236 GLY A N 1
ATOM 1847 C CA . GLY A 1 236 ? 15.172 -9.655 5.258 1.00 37.22 236 GLY A CA 1
ATOM 1848 C C . GLY A 1 236 ? 14.976 -8.644 6.379 1.00 37.22 236 GLY A C 1
ATOM 1849 O O . GLY A 1 236 ? 15.439 -8.911 7.481 1.00 37.22 236 GLY A O 1
ATOM 1850 N N . LEU A 1 237 ? 14.320 -7.510 6.091 1.00 35.88 237 LEU A N 1
ATOM 1851 C CA . LEU A 1 237 ? 13.703 -6.524 7.009 1.00 35.88 237 LEU A CA 1
ATOM 1852 C C . LEU A 1 237 ? 14.541 -5.954 8.181 1.00 35.88 237 LEU A C 1
ATOM 1854 O O . LEU A 1 237 ? 14.150 -4.955 8.774 1.00 35.88 237 LEU A O 1
ATOM 1858 N N . SER A 1 238 ? 15.702 -6.518 8.492 1.00 31.42 238 SER A N 1
ATOM 1859 C CA . SER A 1 238 ? 16.502 -6.260 9.692 1.00 31.42 238 SER A CA 1
ATOM 1860 C C . SER A 1 238 ? 17.368 -5.008 9.549 1.00 31.42 238 SER A C 1
ATOM 1862 O O . SER A 1 238 ? 17.873 -4.496 10.539 1.00 31.42 238 SER A O 1
ATOM 1864 N N . SER A 1 239 ? 17.549 -4.499 8.323 1.00 31.34 239 SER A N 1
ATOM 1865 C CA . SER A 1 239 ? 18.305 -3.268 8.056 1.00 31.34 239 SER A CA 1
ATOM 1866 C C . SER A 1 239 ? 17.429 -2.017 7.966 1.00 31.34 239 SER A C 1
ATOM 1868 O O . SER A 1 239 ? 17.963 -0.912 7.964 1.00 31.34 239 SER A O 1
ATOM 1870 N N . LEU A 1 240 ? 16.097 -2.158 7.920 1.00 33.78 240 LEU A N 1
ATOM 1871 C CA . LEU A 1 240 ? 15.175 -1.014 7.987 1.00 33.78 240 LEU A CA 1
ATOM 1872 C C . LEU A 1 240 ? 15.104 -0.409 9.400 1.00 33.78 240 LEU A C 1
ATOM 1874 O O . LEU A 1 240 ? 14.582 0.688 9.559 1.00 33.78 240 LEU A O 1
ATOM 1878 N N . SER A 1 241 ? 15.660 -1.085 10.413 1.00 31.03 241 SER A N 1
ATOM 1879 C CA . SER A 1 241 ? 15.720 -0.591 11.793 1.00 31.03 241 SER A CA 1
ATOM 1880 C C . SER A 1 241 ? 17.052 0.064 12.176 1.00 31.03 241 SER A C 1
ATOM 1882 O O . SER A 1 241 ? 17.158 0.574 13.288 1.00 31.03 241 SER A O 1
ATOM 1884 N N . SER A 1 242 ? 18.090 0.029 11.326 1.00 25.22 242 SER A N 1
ATOM 1885 C CA . SER A 1 242 ? 19.463 0.365 11.750 1.00 25.22 242 SER A CA 1
ATOM 1886 C C . SER A 1 242 ? 20.079 1.606 11.102 1.00 25.22 242 SER A C 1
ATOM 1888 O O . SER A 1 242 ? 21.227 1.925 11.404 1.00 25.22 242 SER A O 1
ATOM 1890 N N . GLN A 1 243 ? 19.370 2.322 10.229 1.00 27.56 243 GLN A N 1
ATOM 1891 C CA . GLN A 1 243 ? 19.855 3.597 9.693 1.00 27.56 243 GLN A CA 1
ATOM 1892 C C . GLN A 1 243 ? 18.799 4.688 9.856 1.00 27.56 243 GLN A C 1
ATOM 1894 O O . GLN A 1 243 ? 17.935 4.837 9.005 1.00 27.56 243 GLN A O 1
ATOM 1899 N N . GLY A 1 244 ? 18.921 5.412 10.977 1.00 28.42 244 GLY A N 1
ATOM 1900 C CA . GLY A 1 244 ? 18.415 6.765 11.234 1.00 28.42 244 GLY A CA 1
ATOM 1901 C C . GLY A 1 244 ? 16.921 6.984 11.034 1.00 28.42 244 GLY A C 1
ATOM 1902 O O . GLY A 1 244 ? 16.498 7.071 9.894 1.00 28.42 244 GLY A O 1
ATOM 1903 N N . GLU A 1 245 ? 16.172 7.136 12.137 1.00 25.66 245 GLU A N 1
ATOM 1904 C CA . GLU A 1 245 ? 14.829 7.753 12.231 1.00 25.66 245 GLU A CA 1
ATOM 1905 C C . GLU A 1 245 ? 14.093 7.938 10.891 1.00 25.66 245 GLU A C 1
ATOM 1907 O O . GLU A 1 245 ? 13.798 9.047 10.447 1.00 25.66 245 GLU A O 1
ATOM 1912 N N . VAL A 1 246 ? 13.775 6.830 10.226 1.00 32.09 246 VAL A N 1
ATOM 1913 C CA . VAL A 1 246 ? 12.688 6.820 9.262 1.00 32.09 246 VAL A CA 1
ATOM 1914 C C . VAL A 1 246 ? 11.481 6.513 10.124 1.00 32.09 246 VAL A C 1
ATOM 1916 O O . VAL A 1 246 ? 11.282 5.358 10.501 1.00 32.09 246 VAL A O 1
ATOM 1919 N N . GLU A 1 247 ? 10.731 7.549 10.520 1.00 28.52 247 GLU A N 1
ATOM 1920 C CA . GLU A 1 247 ? 9.376 7.368 11.046 1.00 28.52 247 GLU A CA 1
ATOM 1921 C C . GLU A 1 247 ? 8.705 6.328 10.153 1.00 28.52 247 GLU A C 1
ATOM 1923 O O . GLU A 1 247 ? 8.562 6.545 8.944 1.00 28.52 247 GLU A O 1
ATOM 1928 N N . VAL A 1 248 ? 8.378 5.167 10.724 1.00 33.72 248 VAL A N 1
ATOM 1929 C CA . VAL A 1 248 ? 7.773 4.044 10.006 1.00 33.72 248 VAL A CA 1
ATOM 1930 C C . VAL A 1 248 ? 6.316 4.414 9.741 1.00 33.72 248 VAL A C 1
ATOM 1932 O O . VAL A 1 248 ? 5.379 3.906 10.341 1.00 33.72 248 VAL A O 1
ATOM 1935 N N . SER A 1 249 ? 6.145 5.403 8.874 1.00 34.09 249 SER A N 1
ATOM 1936 C CA . SER A 1 249 ? 4.893 5.850 8.314 1.00 34.09 249 SER A CA 1
ATOM 1937 C C . SER A 1 249 ? 4.577 4.947 7.116 1.00 34.09 249 SER A C 1
ATOM 1939 O O . SER A 1 249 ? 5.466 4.636 6.320 1.00 34.09 249 SER A O 1
ATOM 1941 N N . PRO A 1 250 ? 3.314 4.558 6.910 1.00 35.22 250 PRO A N 1
ATOM 1942 C CA . PRO A 1 250 ? 2.815 3.760 5.775 1.00 35.22 250 PRO A CA 1
ATOM 1943 C C . PRO A 1 250 ? 2.872 4.463 4.412 1.00 35.22 250 PRO A C 1
ATOM 1945 O O . PRO A 1 250 ? 2.414 3.958 3.384 1.00 35.22 250 PRO A O 1
ATOM 1948 N N . LEU A 1 251 ? 3.599 5.573 4.362 1.00 36.00 251 LEU A N 1
ATOM 1949 C CA . LEU A 1 251 ? 4.486 5.870 3.243 1.00 36.00 251 LEU A CA 1
ATOM 1950 C C . LEU A 1 251 ? 5.470 4.730 2.895 1.00 36.00 251 LEU A C 1
ATOM 1952 O O . LEU A 1 251 ? 6.243 4.849 1.950 1.00 36.00 251 LEU A O 1
ATOM 1956 N N . ALA A 1 252 ? 5.399 3.603 3.596 1.00 41.31 252 ALA A N 1
ATOM 1957 C CA . ALA A 1 252 ? 6.088 2.340 3.420 1.00 41.31 252 ALA A CA 1
ATOM 1958 C C . ALA A 1 252 ? 6.100 1.731 2.008 1.00 41.31 252 ALA A C 1
ATOM 1960 O O . ALA A 1 252 ? 6.894 0.830 1.817 1.00 41.31 252 ALA A O 1
ATOM 1961 N N . ILE A 1 253 ? 5.360 2.193 0.987 1.00 39.09 253 ILE A N 1
ATOM 1962 C CA . ILE A 1 253 ? 5.692 1.807 -0.410 1.00 39.09 253 ILE A CA 1
ATOM 1963 C C . ILE A 1 253 ? 7.026 2.441 -0.812 1.00 39.09 253 ILE A C 1
ATOM 1965 O O . ILE A 1 253 ? 7.862 1.806 -1.447 1.00 39.09 253 ILE A O 1
ATOM 1969 N N . VAL A 1 254 ? 7.258 3.678 -0.374 1.00 39.19 254 VAL A N 1
ATOM 1970 C CA . VAL A 1 254 ? 8.541 4.354 -0.532 1.00 39.19 254 VAL A CA 1
ATOM 1971 C C . VAL A 1 254 ? 9.585 3.664 0.325 1.00 39.19 254 VAL A C 1
ATOM 1973 O O . VAL A 1 254 ? 10.633 3.332 -0.200 1.00 39.19 254 VAL A O 1
ATOM 1976 N N . GLY A 1 255 ? 9.275 3.365 1.592 1.00 41.81 255 GLY A N 1
ATOM 1977 C CA . GLY A 1 255 ? 10.145 2.592 2.490 1.00 41.81 255 GLY A CA 1
ATOM 1978 C C . GLY A 1 255 ? 10.460 1.174 1.988 1.00 41.81 255 GLY A C 1
ATOM 1979 O O . GLY A 1 255 ? 11.556 0.676 2.212 1.00 41.81 255 GLY A O 1
ATOM 1980 N N . LEU A 1 256 ? 9.539 0.549 1.251 1.00 48.88 256 LEU A N 1
ATOM 1981 C CA . LEU A 1 256 ? 9.680 -0.772 0.646 1.00 48.88 256 LEU A CA 1
ATOM 1982 C C . LEU A 1 256 ? 10.537 -0.713 -0.606 1.00 48.88 256 LEU A C 1
ATOM 1984 O O . LEU A 1 256 ? 11.475 -1.490 -0.729 1.00 48.88 256 LEU A O 1
ATOM 1988 N N . VAL A 1 257 ? 10.252 0.216 -1.521 1.00 48.94 257 VAL A N 1
ATOM 1989 C CA . VAL A 1 257 ? 11.105 0.453 -2.688 1.00 48.94 257 VAL A CA 1
ATOM 1990 C C . VAL A 1 257 ? 12.501 0.830 -2.201 1.00 48.94 257 VAL A C 1
ATOM 1992 O O . VAL A 1 257 ? 13.467 0.240 -2.650 1.00 48.94 257 VAL A O 1
ATOM 1995 N N . VAL A 1 258 ? 12.620 1.695 -1.195 1.00 49.16 258 VAL A N 1
ATOM 1996 C CA . VAL A 1 258 ? 13.877 2.024 -0.507 1.00 49.16 258 VAL A CA 1
ATOM 1997 C C . VAL A 1 258 ? 14.560 0.789 0.070 1.00 49.16 258 VAL A C 1
ATOM 1999 O O . VAL A 1 258 ? 15.745 0.608 -0.171 1.00 49.16 258 VAL A O 1
ATOM 2002 N N . GLY A 1 259 ? 13.845 -0.056 0.813 1.00 47.78 259 GLY A N 1
ATOM 2003 C CA . GLY A 1 259 ? 14.393 -1.241 1.472 1.00 47.78 259 GLY A CA 1
ATOM 2004 C C . GLY A 1 259 ? 14.835 -2.319 0.486 1.00 47.78 259 GLY A C 1
ATOM 2005 O O . GLY A 1 259 ? 15.927 -2.860 0.626 1.00 47.78 259 GLY A O 1
ATOM 2006 N N . VAL A 1 260 ? 14.039 -2.581 -0.554 1.00 52.06 260 VAL A N 1
ATOM 2007 C CA . VAL A 1 260 ? 14.370 -3.508 -1.647 1.00 52.06 260 VAL A CA 1
ATOM 2008 C C . VAL A 1 260 ? 15.535 -2.961 -2.468 1.00 52.06 260 VAL A C 1
ATOM 2010 O O . VAL A 1 260 ? 16.492 -3.684 -2.727 1.00 52.06 260 VAL A O 1
ATOM 2013 N N . LEU A 1 261 ? 15.517 -1.673 -2.824 1.00 52.72 261 LEU A N 1
ATOM 2014 C CA . LEU A 1 261 ? 16.635 -1.016 -3.502 1.00 52.72 261 LEU A CA 1
ATOM 2015 C C . LEU A 1 261 ? 17.903 -1.071 -2.639 1.00 52.72 261 LEU A C 1
ATOM 2017 O O . LEU A 1 261 ? 18.952 -1.446 -3.150 1.00 52.72 261 LEU A O 1
ATOM 2021 N N . ALA A 1 262 ? 17.817 -0.805 -1.334 1.00 52.25 262 ALA A N 1
ATOM 2022 C CA . ALA A 1 262 ? 18.939 -0.898 -0.400 1.00 52.25 262 ALA A CA 1
ATOM 2023 C C . ALA A 1 262 ? 19.466 -2.336 -0.256 1.00 52.25 262 ALA A C 1
ATOM 2025 O O . ALA A 1 262 ? 20.679 -2.536 -0.279 1.00 52.25 262 ALA A O 1
ATOM 2026 N N . ALA A 1 263 ? 18.589 -3.344 -0.197 1.00 48.38 263 ALA A N 1
ATOM 2027 C CA . ALA A 1 263 ? 18.967 -4.762 -0.201 1.00 48.38 263 ALA A CA 1
ATOM 2028 C C . ALA A 1 263 ? 19.633 -5.185 -1.525 1.00 48.38 263 ALA A C 1
ATOM 2030 O O . ALA A 1 263 ? 20.510 -6.049 -1.548 1.00 48.38 263 ALA A O 1
ATOM 2031 N N . LEU A 1 264 ? 19.273 -4.532 -2.631 1.00 48.47 264 LEU A N 1
ATOM 2032 C CA . LEU A 1 264 ? 19.949 -4.655 -3.923 1.00 48.47 264 LEU A CA 1
ATOM 2033 C C . LEU A 1 264 ? 21.219 -3.783 -4.021 1.00 48.47 264 LEU A C 1
ATOM 2035 O O . LEU A 1 264 ? 21.962 -3.897 -5.001 1.00 48.47 264 LEU A O 1
ATOM 2039 N N . GLY A 1 265 ? 21.505 -2.968 -3.000 1.00 47.44 265 GLY A N 1
ATOM 2040 C CA . GLY A 1 265 ? 22.636 -2.047 -2.917 1.00 47.44 265 GLY A CA 1
ATOM 2041 C C . GLY A 1 265 ? 22.514 -0.834 -3.843 1.00 47.44 265 GLY A C 1
ATOM 2042 O O . GLY A 1 265 ? 23.530 -0.387 -4.368 1.00 47.44 265 GLY A O 1
ATOM 2043 N N . ILE A 1 266 ? 21.300 -0.347 -4.089 1.00 49.47 266 ILE A N 1
ATOM 2044 C CA . ILE A 1 266 ? 20.969 0.790 -4.957 1.00 49.47 266 ILE A CA 1
ATOM 2045 C C . ILE A 1 266 ? 20.656 2.010 -4.090 1.00 49.47 266 ILE A C 1
ATOM 2047 O O . ILE A 1 266 ? 19.846 1.925 -3.164 1.00 49.47 266 ILE A O 1
ATOM 2051 N N . ALA A 1 267 ? 21.246 3.164 -4.407 1.00 49.38 267 ALA A N 1
ATOM 2052 C CA . ALA A 1 267 ? 20.913 4.406 -3.723 1.00 49.38 267 ALA A CA 1
ATOM 2053 C C . ALA A 1 267 ? 19.467 4.849 -4.034 1.00 49.38 267 ALA A C 1
ATOM 2055 O O . ALA A 1 267 ? 19.089 5.067 -5.185 1.00 49.38 267 ALA A O 1
ATOM 2056 N N . VAL A 1 268 ? 18.661 5.058 -2.990 1.00 46.50 268 VAL A N 1
ATOM 2057 C CA . VAL A 1 268 ? 17.255 5.517 -3.062 1.00 46.50 268 VAL A CA 1
ATOM 2058 C C . VAL A 1 268 ? 17.086 6.781 -3.906 1.00 46.50 268 VAL A C 1
ATOM 2060 O O . VAL A 1 268 ? 16.144 6.896 -4.697 1.00 46.50 268 VAL A O 1
ATOM 2063 N N . ALA A 1 269 ? 18.009 7.732 -3.735 1.00 40.00 269 ALA A N 1
ATOM 2064 C CA . ALA A 1 269 ? 17.995 9.026 -4.409 1.00 40.00 269 ALA A CA 1
ATOM 2065 C C . ALA A 1 269 ? 18.088 8.899 -5.938 1.00 40.00 269 ALA A C 1
ATOM 2067 O O . ALA A 1 269 ? 17.629 9.787 -6.652 1.00 40.00 269 ALA A O 1
ATOM 2068 N N . ALA A 1 270 ? 18.611 7.780 -6.451 1.00 38.62 270 ALA A N 1
ATOM 2069 C CA . ALA A 1 270 ? 18.675 7.533 -7.881 1.00 38.62 270 ALA A CA 1
ATOM 2070 C C . ALA A 1 270 ? 17.301 7.175 -8.478 1.00 38.62 270 ALA A C 1
ATOM 2072 O O . ALA A 1 270 ? 17.087 7.445 -9.659 1.00 38.62 270 ALA A O 1
ATOM 2073 N N . VAL A 1 271 ? 16.362 6.598 -7.707 1.00 43.22 271 VAL A N 1
ATOM 2074 C CA . VAL A 1 271 ? 15.193 5.867 -8.252 1.00 43.22 271 VAL A CA 1
ATOM 2075 C C . VAL A 1 271 ? 13.830 6.522 -7.983 1.00 43.22 271 VAL A C 1
ATOM 2077 O O . VAL A 1 271 ? 12.927 6.409 -8.808 1.00 43.22 271 VAL A O 1
ATOM 2080 N N . GLY A 1 272 ? 13.659 7.242 -6.874 1.00 40.31 272 GLY A N 1
ATOM 2081 C CA . GLY A 1 272 ? 12.323 7.653 -6.419 1.00 40.31 272 GLY A CA 1
ATOM 2082 C C . GLY A 1 272 ? 11.505 8.595 -7.321 1.00 40.31 272 GLY A C 1
ATOM 2083 O O . GLY A 1 272 ? 10.333 8.295 -7.552 1.00 40.31 272 GLY A O 1
ATOM 2084 N N . PRO A 1 273 ? 12.065 9.681 -7.896 1.00 37.28 273 PRO A N 1
ATOM 2085 C CA . PRO A 1 273 ? 11.276 10.635 -8.685 1.00 37.28 273 PRO A CA 1
ATOM 2086 C C . PRO A 1 273 ? 10.647 10.043 -9.957 1.00 37.28 273 PRO A C 1
ATOM 2088 O O . PRO A 1 273 ? 9.604 10.516 -10.400 1.00 37.28 273 PRO A O 1
ATOM 2091 N N . SER A 1 274 ? 11.246 9.002 -10.550 1.00 40.41 274 SER A N 1
ATOM 2092 C CA . SER A 1 274 ? 10.770 8.424 -11.819 1.00 40.41 274 SER A CA 1
ATOM 2093 C C . SER A 1 274 ? 9.609 7.442 -11.657 1.00 40.41 274 SER A C 1
ATOM 2095 O O . SER A 1 274 ? 8.888 7.212 -12.624 1.00 40.41 274 SER A O 1
ATOM 2097 N N . LEU A 1 275 ? 9.422 6.879 -10.457 1.00 41.34 275 LEU A N 1
ATOM 2098 C CA . LEU A 1 275 ? 8.322 5.959 -10.142 1.00 41.34 275 LEU A CA 1
ATOM 2099 C C . LEU A 1 275 ? 7.018 6.699 -9.786 1.00 41.34 275 LEU A C 1
ATOM 2101 O O . LEU A 1 275 ? 6.028 6.067 -9.432 1.00 41.34 275 LEU A O 1
ATOM 2105 N N . GLY A 1 276 ? 7.002 8.039 -9.826 1.00 38.22 276 GLY A N 1
ATOM 2106 C CA . GLY A 1 276 ? 5.867 8.835 -9.336 1.00 38.22 276 GLY A CA 1
ATOM 2107 C C . GLY A 1 276 ? 5.660 8.723 -7.819 1.00 38.22 276 GLY A C 1
ATOM 2108 O O . GLY A 1 276 ? 4.636 9.156 -7.286 1.00 38.22 276 GLY A O 1
ATOM 2109 N N . ILE A 1 277 ? 6.638 8.146 -7.116 1.00 41.06 277 ILE A N 1
ATOM 2110 C CA . ILE A 1 277 ? 6.647 7.976 -5.671 1.00 41.06 277 ILE A CA 1
ATOM 2111 C C . ILE A 1 277 ? 7.310 9.224 -5.069 1.00 41.06 277 ILE A C 1
ATOM 2113 O O . ILE A 1 277 ? 8.496 9.451 -5.315 1.00 41.06 277 ILE A O 1
ATOM 2117 N N . PRO A 1 278 ? 6.600 10.058 -4.284 1.00 33.62 278 PRO A N 1
ATOM 2118 C CA . PRO A 1 278 ? 7.259 11.140 -3.567 1.00 33.62 278 PRO A CA 1
ATOM 2119 C C . PRO A 1 278 ? 8.208 10.526 -2.539 1.00 33.62 278 PRO A C 1
ATOM 2121 O O . PRO A 1 278 ? 7.764 9.894 -1.582 1.00 33.62 278 PRO A O 1
ATOM 2124 N N . LEU A 1 279 ? 9.513 10.690 -2.743 1.00 31.38 279 LEU A N 1
ATOM 2125 C CA . LEU A 1 279 ? 10.490 10.343 -1.720 1.00 31.38 279 LEU A CA 1
ATOM 2126 C C . LEU A 1 279 ? 10.254 11.235 -0.492 1.00 31.38 279 LEU A C 1
ATOM 2128 O O . LEU A 1 279 ? 10.113 12.450 -0.672 1.00 31.38 279 LEU A O 1
ATOM 2132 N N . PRO A 1 280 ? 10.235 10.698 0.745 1.00 28.97 280 PRO A N 1
ATOM 2133 C CA . PRO A 1 280 ? 10.465 11.545 1.902 1.00 28.97 280 PRO A CA 1
ATOM 2134 C C . PRO A 1 280 ? 11.807 12.250 1.689 1.00 28.97 280 PRO A C 1
ATOM 2136 O O . PRO A 1 280 ? 12.753 11.656 1.162 1.00 28.97 280 PRO A O 1
ATOM 2139 N N . GLN A 1 281 ? 11.883 13.533 2.042 1.00 23.70 281 GLN A N 1
ATOM 2140 C CA . GLN A 1 281 ? 13.164 14.228 2.038 1.00 23.70 281 GLN A CA 1
ATOM 2141 C C . GLN A 1 281 ? 14.076 13.485 3.014 1.00 23.70 281 GLN A C 1
ATOM 2143 O O . GLN A 1 281 ? 13.826 13.492 4.217 1.00 23.70 281 GLN A O 1
ATOM 2148 N N . LEU A 1 282 ? 15.086 12.790 2.489 1.00 24.33 282 LEU A N 1
ATOM 2149 C CA . LEU A 1 282 ? 16.092 12.148 3.323 1.00 24.33 282 LEU A CA 1
ATOM 2150 C C . LEU A 1 282 ? 16.742 13.234 4.196 1.00 24.33 282 LEU A C 1
ATOM 2152 O O . LEU A 1 282 ? 17.018 14.326 3.678 1.00 24.33 282 LEU A O 1
ATOM 2156 N N . PRO A 1 283 ? 16.997 12.976 5.492 1.00 23.09 283 PRO A N 1
ATOM 2157 C CA . PRO A 1 283 ? 17.808 13.881 6.288 1.00 23.09 283 PRO A CA 1
ATOM 2158 C C . PRO A 1 283 ? 19.123 14.112 5.543 1.00 23.09 283 PRO A C 1
ATOM 2160 O O . PRO A 1 283 ? 19.757 13.167 5.068 1.00 23.09 283 PRO A O 1
ATOM 2163 N N . LYS A 1 284 ? 19.490 15.388 5.375 1.00 23.88 284 LYS A N 1
ATOM 2164 C CA . LYS A 1 284 ? 20.717 15.785 4.682 1.00 23.88 284 LYS A CA 1
ATOM 2165 C C . LYS A 1 284 ? 21.890 15.084 5.360 1.00 23.88 284 LYS A C 1
ATOM 2167 O O . LYS A 1 284 ? 22.266 15.456 6.469 1.00 23.88 284 LYS A O 1
ATOM 2172 N N . LEU A 1 285 ? 22.459 14.078 4.701 1.00 23.89 285 LEU A N 1
ATOM 2173 C CA . LEU A 1 285 ? 23.715 13.496 5.148 1.00 23.89 285 LEU A CA 1
ATOM 2174 C C . LEU A 1 285 ? 24.787 14.587 5.016 1.00 23.89 285 LEU A C 1
ATOM 2176 O O . LEU A 1 285 ? 24.947 15.152 3.929 1.00 23.89 285 LEU A O 1
ATOM 2180 N N . PRO A 1 286 ? 25.492 14.939 6.102 1.00 22.00 286 PRO A N 1
ATOM 2181 C CA . PRO A 1 286 ? 26.534 15.945 6.030 1.00 22.00 286 PRO A CA 1
ATOM 2182 C C . PRO A 1 286 ? 27.670 15.404 5.155 1.00 22.00 286 PRO A C 1
ATOM 2184 O O . PRO A 1 286 ? 28.310 14.419 5.512 1.00 22.00 286 PRO A O 1
ATOM 2187 N N . GLY A 1 287 ? 27.921 16.050 4.010 1.00 27.30 287 GLY A N 1
ATOM 2188 C CA . GLY A 1 287 ? 29.184 15.888 3.280 1.00 27.30 287 GLY A CA 1
ATOM 2189 C C . GLY A 1 287 ? 29.148 15.406 1.827 1.00 27.30 287 GLY A C 1
ATOM 2190 O O . GLY A 1 287 ? 30.221 15.135 1.300 1.00 27.30 287 GLY A O 1
ATOM 2191 N N . LEU A 1 288 ? 28.002 15.336 1.141 1.00 23.27 288 LEU A N 1
ATOM 2192 C CA . LEU A 1 288 ? 27.990 15.164 -0.324 1.00 23.27 288 LEU A CA 1
ATOM 2193 C C . LEU A 1 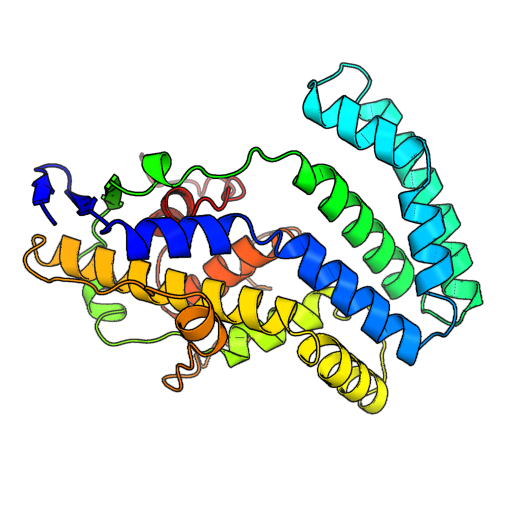288 ? 27.524 16.456 -1.016 1.00 23.27 288 LEU A C 1
ATOM 2195 O O . LEU A 1 288 ? 26.424 16.923 -0.718 1.00 23.27 288 LEU A O 1
ATOM 2199 N N . PRO A 1 289 ? 28.338 17.056 -1.906 1.00 25.11 289 PRO A N 1
ATOM 2200 C CA . PRO A 1 289 ? 27.948 18.246 -2.642 1.00 25.11 289 PRO A CA 1
ATOM 2201 C C . PRO A 1 289 ? 27.144 17.837 -3.876 1.00 25.11 289 PRO A C 1
ATOM 2203 O O . PRO A 1 289 ? 27.731 17.344 -4.831 1.00 25.11 289 PRO A O 1
ATOM 2206 N N . PHE A 1 290 ? 25.831 18.063 -3.849 1.00 32.00 290 PHE A N 1
ATOM 2207 C CA . PHE A 1 290 ? 25.010 18.421 -5.011 1.00 32.00 290 PHE A CA 1
ATOM 2208 C C . PHE A 1 290 ? 23.834 19.274 -4.534 1.00 32.00 290 PHE A C 1
ATOM 2210 O O . PHE A 1 290 ? 23.144 18.846 -3.580 1.00 32.00 290 PHE A O 1
#

pLDDT: mean 73.65, std 21.65, range [22.0, 98.5]

Secondary structure (DSSP, 8-state):
-EE-TTSEEEEE--HHHHHHHHHHHTS-HHHHHHHHHHHHHHHHSTTHHHHHHHHHT-HHHHHHHHHHHTT-TTHHHHHHHHHHHHHHHHHHHHHTT--HHHHHHHHHHHHHHHHHTTSPPPPGGGTSEEEEEPPPHHHHHHHTT----HHHHHHHHHHHHHTTS---HHHHHHHHHHHHT-HHHHHHHHHHHHHHHHHHHHHHHHHTTT-S--PPP-SHHHHHT--------S--STTTTSSS-----TTHHHHHHHHHHHHTT--HHHHGGGGT---------TT---

Sequence (290 aa):
MVLAANGICMLKLNDREAATYSAWANVRTQEVYANAAVKAFEVLYPGTENIVREFRAEPSLAELVEAQKNLASRLADAKEAQKRTEQRYTERLQQVGMEHVLAQHLTEELTKVEVWAVKPSIKQGSISERPVSALGVEEANRVRGKRVNRQDFEDVAWKSFVVQGNLSQSDLKTFRKTFLAADDVQLAIGGTTAYLEVDMNARVACADGGNREVKYPTSIDEVRNWNIDSLRGEAGLSSLSSQGEVEVSPLAIVGLVVGVLAALGIAVAAVGPSLGIPLPQLPKLPGLPF